Protein AF-A0A7S1UH79-F1 (afdb_monomer_lite)

Radius of gyration: 37.93 Å; chains: 1; bounding box: 99×84×105 Å

Sequence (238 aa):
MPPPTSPASPASPRGATSPTNRRGQARREASQIEEWLTTPVGQDEAESGSGTAVNAWIHSELVARALDVLLFIDIFIVVASVMIEVQFLKTKIDDLENACLDGTCAAFHDDHHAEEEFEEMGDHSLEELERQLVYVSVAILCVFLAENLLLLAANGPRNFFSHPFQVFDLAIVVTSLALELSITLGDGLGIIVIGRAWRFIRIGHGVFVETEHFEERVHDSKGDKGAQLELSTQTDRI

Secondary structure (DSSP, 8-state):
---------PPPP-----GGGSHHHHHHHHHHHHHHHHS-----TTS-HHHHHHHHHHT-HHHHHHHHHHHHHHHHHHHHHHHHHHHHHHHHHHHHHHHHHTTGGGG-SS-TTTTTSSTT-S-HHHHHHHHHHHHHHHHHHHHHHHHHHHHHHHH-HHHHTT-HHHHHHHHHHHHHHHHHHHHHTSS--STHHHHHHHHHHHHHHHHHHHHHHHHHHHHHHHHHHHHHHHHHHHHTT-

InterPro domains:
  IPR005821 Ion transport domain [PF00520] (75-203)
  IPR027359 Voltage-dependent channel domain superfamily [G3DSA:1.20.120.350] (69-208)
  IPR031846 Voltage-gated hydrogen channel 1 [PTHR46480] (38-217)

Organism: NCBI:txid124430

Structure (mmCIF, N/CA/C/O backbone):
data_AF-A0A7S1UH79-F1
#
_entry.id   AF-A0A7S1UH79-F1
#
loop_
_atom_site.group_PDB
_atom_site.id
_atom_site.type_symbol
_atom_site.label_atom_id
_atom_site.label_alt_id
_atom_site.label_comp_id
_atom_site.label_asym_id
_atom_site.label_entity_id
_atom_site.label_seq_id
_atom_site.pdbx_PDB_ins_code
_atom_site.Cartn_x
_atom_site.Cartn_y
_atom_site.Cartn_z
_atom_site.occupancy
_atom_site.B_iso_or_equiv
_atom_site.auth_seq_id
_atom_site.auth_comp_id
_atom_site.auth_asym_id
_atom_site.auth_atom_id
_atom_site.pdbx_PDB_model_num
ATOM 1 N N . MET A 1 1 ? -52.767 70.263 32.280 1.00 46.88 1 MET A N 1
ATOM 2 C CA . MET A 1 1 ? -54.214 70.142 32.555 1.00 46.88 1 MET A CA 1
ATOM 3 C C . MET A 1 1 ? -54.522 68.686 32.890 1.00 46.88 1 MET A C 1
ATOM 5 O O . MET A 1 1 ? -54.425 67.871 31.984 1.00 46.88 1 MET A O 1
ATOM 9 N N . PRO A 1 2 ? -54.817 68.329 34.151 1.00 67.44 2 PRO A N 1
ATOM 10 C CA . PRO A 1 2 ? -55.562 67.111 34.487 1.00 67.44 2 PRO A CA 1
ATOM 11 C C . PRO A 1 2 ? -57.070 67.435 34.508 1.00 67.44 2 PRO A C 1
ATOM 13 O O . PRO A 1 2 ? -57.416 68.589 34.788 1.00 67.44 2 PRO A O 1
ATOM 16 N N . PRO A 1 3 ? -57.972 66.503 34.138 1.00 67.31 3 PRO A N 1
ATOM 17 C CA . PRO A 1 3 ? -58.658 65.637 35.130 1.00 67.31 3 PRO A CA 1
ATOM 18 C C . PRO A 1 3 ? -59.194 64.317 34.481 1.00 67.31 3 PRO A C 1
ATOM 20 O O . PRO A 1 3 ? -58.782 64.015 33.363 1.00 67.31 3 PRO A O 1
ATOM 23 N N . PRO A 1 4 ? -60.179 63.566 35.028 1.00 61.53 4 PRO A N 1
ATOM 24 C CA . PRO A 1 4 ? -60.546 63.246 36.412 1.00 61.53 4 PRO A CA 1
ATOM 25 C C . PRO A 1 4 ? -60.546 61.720 36.700 1.00 61.53 4 PRO A C 1
ATOM 27 O O . PRO A 1 4 ? -60.378 60.870 35.832 1.00 61.53 4 PRO A O 1
ATOM 30 N N . THR A 1 5 ? -60.767 61.411 37.974 1.00 70.00 5 THR A N 1
ATOM 31 C CA . THR A 1 5 ? -60.877 60.112 38.647 1.00 70.00 5 THR A CA 1
ATOM 32 C C . THR A 1 5 ? -62.219 59.376 38.471 1.00 70.00 5 THR A C 1
ATOM 34 O O . THR A 1 5 ? -63.255 60.010 38.280 1.00 70.00 5 THR A O 1
ATOM 37 N N . SER A 1 6 ? -62.172 58.057 38.751 1.00 62.47 6 SER A N 1
ATOM 38 C CA . SER A 1 6 ? -63.237 57.127 39.229 1.00 62.47 6 SER A CA 1
ATOM 39 C C . SER A 1 6 ? -63.806 56.118 38.211 1.00 62.47 6 SER A C 1
ATOM 41 O O . SER A 1 6 ? -63.806 56.417 37.022 1.00 62.47 6 SER A O 1
ATOM 43 N N . PRO A 1 7 ? -64.410 54.979 38.643 1.00 60.41 7 PRO A N 1
ATOM 44 C CA . PRO A 1 7 ? -64.359 54.290 39.944 1.00 60.41 7 PRO A CA 1
ATOM 45 C C . PRO A 1 7 ? -64.022 52.781 39.850 1.00 60.41 7 PRO A C 1
ATOM 47 O O . PRO A 1 7 ? -64.096 52.141 38.805 1.00 60.41 7 PRO A O 1
ATOM 50 N N . ALA A 1 8 ? -63.692 52.210 41.011 1.00 61.25 8 ALA A N 1
ATOM 51 C CA . ALA A 1 8 ? -63.505 50.785 41.255 1.00 61.25 8 ALA A CA 1
ATOM 52 C C . ALA A 1 8 ? -64.790 49.958 41.042 1.00 61.25 8 ALA A C 1
ATOM 54 O O . ALA A 1 8 ? -65.898 50.413 41.332 1.00 61.25 8 ALA A O 1
ATOM 55 N N . SER A 1 9 ? -64.618 48.707 40.605 1.00 57.94 9 SER A N 1
ATOM 56 C CA . SER A 1 9 ? -65.654 47.668 40.599 1.00 57.94 9 SER A CA 1
ATOM 57 C C . SER A 1 9 ? -65.079 46.301 41.006 1.00 57.94 9 SER A C 1
ATOM 59 O O . SER A 1 9 ? -63.860 46.120 40.980 1.00 57.94 9 SER A O 1
ATOM 61 N N . PRO A 1 10 ? -65.937 45.386 41.491 1.00 56.78 10 PRO A N 1
ATOM 62 C CA . PRO A 1 10 ? -65.679 44.609 42.698 1.00 56.78 10 PRO A CA 1
ATOM 63 C C . PRO A 1 10 ? -65.010 43.250 42.470 1.00 56.78 10 PRO A C 1
ATOM 65 O O . PRO A 1 10 ? -65.055 42.652 41.398 1.00 56.78 10 PRO A O 1
ATOM 68 N N . ALA A 1 11 ? -64.416 42.767 43.560 1.00 54.72 11 ALA A N 1
ATOM 69 C CA . ALA A 1 11 ? -63.779 41.471 43.708 1.00 54.72 11 ALA A CA 1
ATOM 70 C C . ALA A 1 11 ? -64.704 40.301 43.330 1.00 54.72 11 ALA A C 1
ATOM 72 O O . ALA A 1 11 ? -65.822 40.185 43.831 1.00 54.72 11 ALA A O 1
ATOM 73 N N . SER A 1 12 ? -64.175 39.403 42.496 1.00 56.28 12 SER A N 1
ATOM 74 C CA . SER A 1 12 ? -64.763 38.098 42.185 1.00 56.28 12 SER A CA 1
ATOM 75 C C . SER A 1 12 ? -64.193 37.021 43.128 1.00 56.28 12 SER A C 1
ATOM 77 O O . SER A 1 12 ? -63.028 37.129 43.535 1.00 56.28 12 SER A O 1
ATOM 79 N N . PRO A 1 13 ? -64.972 35.999 43.530 1.00 55.72 13 PRO A N 1
ATOM 80 C CA . PRO A 1 13 ? -64.631 35.128 44.646 1.00 55.72 13 PRO A CA 1
ATOM 81 C C . PRO A 1 13 ? -63.503 34.160 44.292 1.00 55.72 13 PRO A C 1
ATOM 83 O O . PRO A 1 13 ? -63.523 33.491 43.260 1.00 55.72 13 PRO A O 1
ATOM 86 N N . ARG A 1 14 ? -62.543 34.035 45.212 1.00 47.19 14 ARG A N 1
ATOM 87 C CA . ARG A 1 14 ? -61.541 32.968 45.224 1.00 47.19 14 ARG A CA 1
ATOM 88 C C . ARG A 1 14 ? -62.249 31.614 45.290 1.00 47.19 14 ARG A C 1
ATOM 90 O O . ARG A 1 14 ? -62.747 31.223 46.343 1.00 47.19 14 ARG A O 1
ATOM 97 N N . GLY A 1 15 ? -62.250 30.894 44.172 1.00 49.38 15 GLY A N 1
ATOM 98 C CA . GLY A 1 15 ? -62.515 29.462 44.144 1.00 49.38 15 GLY A CA 1
ATOM 99 C C . GLY A 1 15 ? -61.430 28.744 44.940 1.00 49.38 15 GLY A C 1
ATOM 100 O O . GLY A 1 15 ? -60.272 28.693 44.532 1.00 49.38 15 GLY A O 1
ATOM 101 N N . ALA A 1 16 ? -61.804 28.237 46.110 1.00 51.34 16 ALA A N 1
ATOM 102 C CA . ALA A 1 16 ? -60.966 27.393 46.939 1.00 51.34 16 ALA A CA 1
ATOM 103 C C . ALA A 1 16 ? -60.710 26.066 46.211 1.00 51.34 16 ALA A C 1
ATOM 105 O O . ALA A 1 16 ? -61.539 25.157 46.228 1.00 51.34 16 ALA A O 1
ATOM 106 N N . THR A 1 17 ? -59.556 25.940 45.558 1.00 56.62 17 THR A N 1
ATOM 107 C CA . THR A 1 17 ? -59.061 24.635 45.120 1.00 56.62 17 THR A CA 1
ATOM 108 C C . THR A 1 17 ? -58.588 23.869 46.348 1.00 56.62 17 THR A C 1
ATOM 110 O O . THR A 1 17 ? -57.579 24.211 46.965 1.00 56.62 17 THR A O 1
ATOM 113 N N . SER A 1 18 ? -59.368 22.853 46.703 1.00 53.47 18 SER A N 1
ATOM 114 C CA . SER A 1 18 ? -59.117 21.901 47.779 1.00 53.47 18 SER A CA 1
ATOM 115 C C . SER A 1 18 ? -57.703 21.286 47.679 1.00 53.47 18 SER A C 1
ATOM 117 O O . SER A 1 18 ? -57.340 20.774 46.616 1.00 53.47 18 SER A O 1
ATOM 119 N N . PRO A 1 19 ? -56.880 21.311 48.747 1.00 53.53 19 PRO A N 1
ATOM 120 C CA . PRO A 1 19 ? -55.479 20.876 48.700 1.00 53.53 19 PRO A CA 1
ATOM 121 C C . PRO A 1 19 ? -55.279 19.351 48.752 1.00 53.53 19 PRO A C 1
ATOM 123 O O . PRO A 1 19 ? -54.144 18.874 48.759 1.00 53.53 19 PRO A O 1
ATOM 126 N N . THR A 1 20 ? -56.346 18.553 48.763 1.00 57.81 20 THR A N 1
ATOM 127 C CA . THR A 1 20 ? -56.252 17.104 48.995 1.00 57.81 20 THR A CA 1
ATOM 128 C C . THR A 1 20 ? -55.960 16.261 47.753 1.00 57.81 20 THR A C 1
ATOM 130 O O . THR A 1 20 ? -55.708 15.068 47.896 1.00 57.81 20 THR A O 1
ATOM 133 N N . ASN A 1 21 ? -55.894 16.848 46.551 1.00 53.31 21 ASN A N 1
ATOM 134 C CA . ASN A 1 21 ? -55.715 16.089 45.303 1.00 53.31 21 ASN A CA 1
ATOM 135 C C . ASN A 1 21 ? -54.426 16.413 44.517 1.00 53.31 21 ASN A C 1
ATOM 137 O O . ASN A 1 21 ? -54.401 16.295 43.300 1.00 53.31 21 ASN A O 1
ATOM 141 N N . ARG A 1 22 ? -53.336 16.840 45.174 1.00 53.16 22 ARG A N 1
ATOM 142 C CA . ARG A 1 22 ? -52.019 16.989 44.501 1.00 53.16 22 ARG A CA 1
ATOM 143 C C . ARG A 1 22 ? -51.087 15.792 44.677 1.00 53.16 22 ARG A C 1
ATOM 145 O O . ARG A 1 22 ? -50.251 15.542 43.818 1.00 53.16 22 ARG A O 1
ATOM 152 N N . ARG A 1 23 ? -51.244 15.009 45.752 1.00 57.38 23 ARG A N 1
ATOM 153 C CA . ARG A 1 23 ? -50.390 13.829 45.995 1.00 57.38 23 ARG A CA 1
ATOM 154 C C . ARG A 1 23 ? -50.694 12.658 45.056 1.00 57.38 23 ARG A C 1
ATOM 156 O O . ARG A 1 23 ? -49.791 11.893 44.744 1.00 57.38 23 ARG A O 1
ATOM 163 N N . GLY A 1 24 ? -51.937 12.530 44.587 1.00 58.38 24 GLY A N 1
ATOM 164 C CA . GLY A 1 24 ? -52.321 11.477 43.642 1.00 58.38 24 GLY A CA 1
ATOM 165 C C . GLY A 1 24 ? -51.811 11.722 42.221 1.00 58.38 24 GLY A C 1
ATOM 166 O O . GLY A 1 24 ? -51.436 10.774 41.539 1.00 58.38 24 GLY A O 1
ATOM 167 N N . GLN A 1 25 ? -51.754 12.986 41.794 1.00 60.38 25 GLN A N 1
ATOM 168 C CA . GLN A 1 25 ? -51.356 13.358 40.436 1.00 60.38 25 GLN A CA 1
ATOM 169 C C . GLN A 1 25 ? -49.838 13.243 40.230 1.00 60.38 25 GLN A C 1
ATOM 171 O O . GLN A 1 25 ? -49.411 12.591 39.284 1.00 60.38 25 GLN A O 1
ATOM 176 N N . ALA A 1 26 ? -49.032 13.713 41.191 1.00 60.94 26 ALA A N 1
ATOM 177 C CA . ALA A 1 26 ? -47.573 13.567 41.137 1.00 60.94 26 ALA A CA 1
ATOM 178 C C . ALA A 1 26 ? -47.112 12.093 41.118 1.00 60.94 26 ALA A C 1
ATOM 180 O O . ALA A 1 26 ? -46.113 11.755 40.491 1.00 60.94 26 ALA A O 1
ATOM 181 N N . ARG A 1 27 ? -47.861 11.185 41.766 1.00 63.66 27 ARG A N 1
ATOM 182 C CA . ARG A 1 27 ? -47.532 9.750 41.773 1.00 63.66 27 ARG A CA 1
ATOM 183 C C . ARG A 1 27 ? -47.841 9.057 40.439 1.00 63.66 27 ARG A C 1
ATOM 185 O O . ARG A 1 27 ? -47.191 8.069 40.128 1.00 63.66 27 ARG A O 1
ATOM 192 N N . ARG A 1 28 ? -48.807 9.565 39.664 1.00 63.34 28 ARG A N 1
ATOM 193 C CA . ARG A 1 28 ? -49.154 9.031 38.332 1.00 63.34 28 ARG A CA 1
ATOM 194 C C . ARG A 1 28 ? -48.184 9.506 37.250 1.00 63.34 28 ARG A C 1
ATOM 196 O O . ARG A 1 28 ? -47.877 8.747 36.339 1.00 63.34 28 ARG A O 1
ATOM 203 N N . GLU A 1 29 ? -47.674 10.727 37.385 1.00 66.69 29 GLU A N 1
ATOM 204 C CA . GLU A 1 29 ? -46.639 11.265 36.494 1.00 66.69 29 GLU A CA 1
ATOM 205 C C . GLU A 1 29 ? -45.296 10.546 36.705 1.00 66.69 29 GLU A C 1
ATOM 207 O O . GLU A 1 29 ? -44.648 10.172 35.733 1.00 66.69 29 GLU A O 1
ATOM 212 N N . ALA A 1 30 ? -44.929 10.229 37.954 1.00 68.56 30 ALA A N 1
ATOM 213 C CA . ALA A 1 30 ? -43.724 9.447 38.242 1.00 68.56 30 ALA A CA 1
ATOM 214 C C . ALA A 1 30 ? -43.780 8.011 37.679 1.00 68.56 30 ALA A C 1
ATOM 216 O O . ALA A 1 30 ? -42.781 7.535 37.149 1.00 68.56 30 ALA A O 1
ATOM 217 N N . SER A 1 31 ? -44.942 7.341 37.723 1.00 68.00 31 SER A N 1
ATOM 218 C CA . SER A 1 31 ? -45.082 5.993 37.150 1.00 68.00 31 SER A CA 1
ATOM 219 C C . SER A 1 31 ? -45.051 5.977 35.619 1.00 68.00 31 SER A C 1
ATOM 221 O O . SER A 1 31 ? -44.513 5.039 35.047 1.00 68.00 31 SER A O 1
ATOM 223 N N . GLN A 1 32 ? -45.580 7.009 34.944 1.00 68.12 32 GLN A N 1
ATOM 224 C CA . GLN A 1 32 ? -45.461 7.098 33.482 1.00 68.12 32 GLN A CA 1
ATOM 225 C C . GLN A 1 32 ? -44.014 7.346 33.053 1.00 68.12 32 GLN A C 1
ATOM 227 O O . GLN A 1 32 ? -43.574 6.776 32.064 1.00 68.12 32 GLN A O 1
ATOM 232 N N . ILE A 1 33 ? -43.255 8.158 33.793 1.00 65.31 33 ILE A N 1
ATOM 233 C CA . ILE A 1 33 ? -41.854 8.432 33.450 1.00 65.31 33 ILE A CA 1
ATOM 234 C C . ILE A 1 33 ? -40.983 7.176 33.626 1.00 65.31 33 ILE A C 1
ATOM 236 O O . ILE A 1 33 ? -40.134 6.922 32.777 1.00 65.31 33 ILE A O 1
ATOM 240 N N . GLU A 1 34 ? -41.218 6.351 34.654 1.00 66.88 34 GLU A N 1
ATOM 241 C CA . GLU A 1 34 ? -40.527 5.054 34.783 1.00 66.88 34 GLU A CA 1
ATOM 242 C C . GLU A 1 34 ? -40.908 4.059 33.678 1.00 66.88 34 GLU A C 1
ATOM 244 O O . GLU A 1 34 ? -40.047 3.323 33.199 1.00 66.88 34 GLU A O 1
ATOM 249 N N . GLU A 1 35 ? -42.163 4.058 33.221 1.00 68.25 35 GLU A N 1
ATOM 250 C CA . GLU A 1 35 ? -42.605 3.201 32.113 1.00 68.25 35 GLU A CA 1
ATOM 251 C C . GLU A 1 35 ? -41.941 3.610 30.786 1.00 68.25 35 GLU A C 1
ATOM 253 O O . GLU A 1 35 ? -41.437 2.755 30.063 1.00 68.25 35 GLU A O 1
ATOM 258 N N . TRP A 1 36 ? -41.808 4.914 30.514 1.00 62.09 36 TRP A N 1
ATOM 259 C CA . TRP A 1 36 ? -41.058 5.422 29.352 1.00 62.09 36 TRP A CA 1
ATOM 260 C C . TRP A 1 36 ? -39.538 5.201 29.448 1.00 62.09 36 TRP A C 1
ATOM 262 O O . TRP A 1 36 ? -38.875 5.077 28.421 1.00 62.09 36 TRP A O 1
ATOM 272 N N . LEU A 1 37 ? -38.966 5.144 30.655 1.00 58.22 37 LEU A N 1
ATOM 273 C CA . LEU A 1 37 ? -37.543 4.835 30.867 1.00 58.22 37 LEU A CA 1
ATOM 274 C C . LEU A 1 37 ? -37.229 3.338 30.756 1.00 58.22 37 LEU A C 1
ATOM 276 O O . LEU A 1 37 ? -36.074 2.977 30.539 1.00 58.22 37 LEU A O 1
ATOM 280 N N . THR A 1 38 ? -38.233 2.474 30.915 1.00 62.56 38 THR A N 1
ATOM 281 C CA . THR A 1 38 ? -38.064 1.015 30.885 1.00 62.56 38 THR A CA 1
ATOM 282 C C . THR A 1 38 ? -38.551 0.368 29.599 1.00 62.56 38 THR A C 1
ATOM 284 O O . THR A 1 38 ? -38.225 -0.796 29.371 1.00 62.56 38 THR A O 1
ATOM 287 N N . THR A 1 39 ? -39.252 1.090 28.717 1.00 55.56 39 THR A N 1
ATOM 288 C CA . THR A 1 39 ? -39.434 0.624 27.341 1.00 55.56 39 THR A CA 1
ATOM 289 C C . THR A 1 39 ? -38.073 0.612 26.644 1.00 55.56 39 THR A C 1
ATOM 291 O O . THR A 1 39 ? -37.508 1.690 26.437 1.00 55.56 39 THR A O 1
ATOM 294 N N . PRO A 1 40 ? -37.519 -0.561 26.278 1.00 53.97 40 PRO A N 1
ATOM 295 C CA . PRO A 1 40 ? -36.327 -0.606 25.451 1.00 53.97 40 PRO A CA 1
ATOM 296 C C . PRO A 1 40 ? -36.653 0.127 24.151 1.00 53.97 40 PRO A C 1
ATOM 298 O O . PRO A 1 40 ? -37.593 -0.230 23.439 1.00 53.97 40 PRO A O 1
ATOM 301 N N . VAL A 1 41 ? -35.915 1.211 23.904 1.00 56.84 41 VAL A N 1
ATOM 302 C CA . VAL A 1 41 ? -35.945 1.955 22.646 1.00 56.84 41 VAL A CA 1
ATOM 303 C C . VAL A 1 41 ? -35.842 0.941 21.516 1.00 56.84 41 VAL A C 1
ATOM 305 O O . VAL A 1 41 ? -34.939 0.106 21.513 1.00 56.84 41 VAL A O 1
ATOM 308 N N . GLY A 1 42 ? -36.836 1.003 20.630 1.00 46.88 42 GLY A N 1
ATOM 309 C CA . GLY A 1 42 ? -37.089 0.056 19.561 1.00 46.88 42 GLY A CA 1
ATOM 310 C C . GLY A 1 42 ? -35.817 -0.444 18.895 1.00 46.88 42 GLY A C 1
ATOM 311 O O . GLY A 1 42 ? -35.044 0.316 18.319 1.00 46.88 42 GLY A O 1
ATOM 312 N N . GLN A 1 43 ? -35.667 -1.759 18.981 1.00 44.28 43 GLN A N 1
ATOM 313 C CA . GLN A 1 43 ? -34.966 -2.593 18.030 1.00 44.28 43 GLN A CA 1
ATOM 314 C C . GLN A 1 43 ? -35.433 -2.255 16.603 1.00 44.28 43 GLN A C 1
ATOM 316 O O . GLN A 1 43 ? -36.439 -2.784 16.134 1.00 44.28 43 GLN A O 1
ATOM 321 N N . ASP A 1 44 ? -34.646 -1.462 15.881 1.00 49.56 44 ASP A N 1
ATOM 322 C CA . ASP A 1 44 ? -34.510 -1.575 14.424 1.00 49.56 44 ASP A CA 1
ATOM 323 C C . ASP A 1 44 ? -33.672 -2.838 14.091 1.00 49.56 44 ASP A C 1
ATOM 325 O O . ASP A 1 44 ? -32.667 -2.803 13.381 1.00 49.56 44 ASP A O 1
ATOM 329 N N . GLU A 1 45 ? -34.056 -3.995 14.649 1.00 51.41 45 GLU A N 1
ATOM 330 C CA . GLU A 1 45 ? -33.392 -5.291 14.447 1.00 51.41 45 GLU A CA 1
ATOM 331 C C . GLU A 1 45 ? -33.959 -6.042 13.239 1.00 51.41 45 GLU A C 1
ATOM 333 O O . GLU A 1 45 ? -34.494 -7.144 13.355 1.00 51.41 45 GLU A O 1
ATOM 338 N N . ALA A 1 46 ? -33.818 -5.459 12.050 1.00 46.03 46 ALA A N 1
ATOM 339 C CA . ALA A 1 46 ? -34.036 -6.198 10.804 1.00 46.03 46 ALA A CA 1
ATOM 340 C C . ALA A 1 46 ? -32.808 -6.236 9.874 1.00 46.03 46 ALA A C 1
ATOM 342 O O . ALA A 1 46 ? -32.777 -7.069 8.974 1.00 46.03 46 ALA A O 1
ATOM 343 N N . GLU A 1 47 ? -31.755 -5.446 10.130 1.00 49.62 47 GLU A N 1
ATOM 344 C CA . GLU A 1 47 ? -30.494 -5.492 9.354 1.00 49.62 47 GLU A CA 1
ATOM 345 C C . GLU A 1 47 ? -29.244 -5.878 10.182 1.00 49.62 47 GLU A C 1
ATOM 347 O O . GLU A 1 47 ? -28.117 -5.811 9.698 1.00 49.62 47 GLU A O 1
ATOM 352 N N . SER A 1 48 ? -29.408 -6.346 11.428 1.00 49.94 48 SER A N 1
ATOM 353 C CA . SER A 1 48 ? -28.296 -6.587 12.380 1.00 49.94 48 SER A CA 1
ATOM 354 C C . SER A 1 48 ? -27.775 -8.042 12.433 1.00 49.94 48 SER A C 1
ATOM 356 O O . SER A 1 48 ? -26.886 -8.383 13.216 1.00 49.94 48 SER A O 1
ATOM 358 N N . GLY A 1 49 ? -28.295 -8.940 11.590 1.00 48.03 49 GLY A N 1
ATOM 359 C CA . GLY A 1 49 ? -27.870 -10.350 11.577 1.00 48.03 49 GLY A CA 1
ATOM 360 C C . GLY A 1 49 ? -26.485 -10.581 10.960 1.00 48.03 49 GLY A C 1
ATOM 361 O O . GLY A 1 49 ? -25.744 -11.452 11.405 1.00 48.03 49 GLY A O 1
ATOM 362 N N . SER A 1 50 ? -26.102 -9.783 9.957 1.00 53.69 50 SER A N 1
ATOM 363 C CA . SER A 1 50 ? -24.789 -9.909 9.303 1.00 53.69 50 SER A CA 1
ATOM 364 C C . SER A 1 50 ? -23.697 -9.110 10.018 1.00 53.69 50 SER A C 1
ATOM 366 O O . SER A 1 50 ? -22.539 -9.520 10.022 1.00 53.69 50 SER A O 1
ATOM 368 N N . GLY A 1 51 ? -24.050 -7.975 10.631 1.00 56.28 51 GLY A N 1
ATOM 369 C CA . GLY A 1 51 ? -23.085 -7.075 11.267 1.00 56.28 51 GLY A CA 1
ATOM 370 C C . GLY A 1 51 ? -22.433 -7.669 12.513 1.00 56.28 51 GLY A C 1
ATOM 371 O O . GLY A 1 51 ? -21.239 -7.490 12.718 1.00 56.28 51 GLY A O 1
ATOM 372 N N . THR A 1 52 ? -23.171 -8.438 13.315 1.00 62.41 52 THR A N 1
ATOM 373 C CA . THR A 1 52 ? -22.645 -9.040 14.554 1.00 62.41 52 THR A CA 1
ATOM 374 C C . TH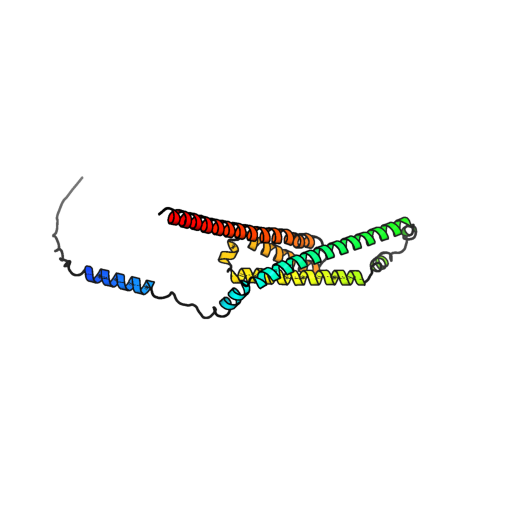R A 1 52 ? -21.646 -10.166 14.286 1.00 62.41 52 THR A C 1
ATOM 376 O O . THR A 1 52 ? -20.604 -10.225 14.937 1.00 62.41 52 THR A O 1
ATOM 379 N N . ALA A 1 53 ? -21.907 -11.011 13.285 1.00 66.44 53 ALA A N 1
ATOM 380 C CA . ALA A 1 53 ? -20.987 -12.073 12.882 1.00 66.44 53 ALA A CA 1
ATOM 381 C C . ALA A 1 53 ? -19.717 -11.516 12.223 1.00 66.44 53 ALA A C 1
ATOM 383 O O . ALA A 1 53 ? -18.618 -11.947 12.560 1.00 66.44 53 ALA A O 1
ATOM 384 N N . VAL A 1 54 ? -19.856 -10.529 11.329 1.00 66.94 54 VAL A N 1
ATOM 385 C CA . VAL A 1 54 ? -18.712 -9.881 10.667 1.00 66.94 54 VAL A CA 1
ATOM 386 C C . VAL A 1 54 ? -17.868 -9.103 11.674 1.00 66.94 54 VAL A C 1
ATOM 388 O O . VAL A 1 54 ? -16.649 -9.222 11.648 1.00 66.94 54 VAL A O 1
ATOM 391 N N . ASN A 1 55 ? -18.488 -8.383 12.610 1.00 67.56 55 ASN A N 1
ATOM 392 C CA . ASN A 1 55 ? -17.762 -7.657 13.651 1.00 67.56 55 ASN A CA 1
ATOM 393 C C . ASN A 1 55 ? -17.008 -8.616 14.595 1.00 67.56 55 ASN A C 1
ATOM 395 O O . ASN A 1 55 ? -15.830 -8.414 14.884 1.00 67.56 55 ASN A O 1
ATOM 399 N N . ALA A 1 56 ? -17.633 -9.736 14.982 1.00 70.69 56 ALA A N 1
ATOM 400 C CA . ALA A 1 56 ? -16.968 -10.778 15.768 1.00 70.69 56 ALA A CA 1
ATOM 401 C C . ALA A 1 56 ? -15.792 -11.438 15.021 1.00 70.69 56 ALA A C 1
ATOM 403 O O . ALA A 1 56 ? -14.803 -11.824 15.643 1.00 70.69 56 ALA A O 1
ATOM 404 N N . TRP A 1 57 ? -15.884 -11.564 13.695 1.00 70.25 57 TRP A N 1
ATOM 405 C CA . TRP A 1 57 ? -14.826 -12.145 12.865 1.00 70.25 57 TRP A CA 1
ATOM 406 C C . TRP A 1 57 ? -13.676 -11.158 12.601 1.00 70.25 57 TRP A C 1
ATOM 408 O O . TRP A 1 57 ? -12.507 -11.546 12.646 1.00 70.25 57 TRP A O 1
ATOM 418 N N . ILE A 1 58 ? -13.996 -9.875 12.397 1.00 68.88 58 ILE A N 1
ATOM 419 C CA . ILE A 1 58 ? -13.032 -8.777 12.216 1.00 68.88 58 ILE A CA 1
ATOM 420 C C . ILE A 1 58 ? -12.206 -8.548 13.480 1.00 68.88 58 ILE A C 1
ATOM 422 O O . ILE A 1 58 ? -11.006 -8.316 13.390 1.00 68.88 58 ILE A O 1
ATOM 426 N N . HIS A 1 59 ? -12.810 -8.665 14.663 1.00 69.50 59 HIS A N 1
ATOM 427 C CA . HIS A 1 59 ? -12.074 -8.595 15.928 1.00 69.50 59 HIS A CA 1
ATOM 428 C C . HIS A 1 59 ? -11.311 -9.880 16.273 1.00 69.50 59 HIS A C 1
ATOM 430 O O . HIS A 1 59 ? -10.779 -10.002 17.377 1.00 69.50 59 HIS A O 1
ATOM 436 N N . SER A 1 60 ? -11.218 -10.848 15.355 1.00 78.38 60 SER A N 1
ATOM 437 C CA . SER A 1 60 ? -10.332 -11.980 15.586 1.00 78.38 60 SER A CA 1
ATOM 438 C C . SER A 1 60 ? -8.874 -11.517 15.523 1.00 78.38 60 SER A C 1
ATOM 440 O O . SER A 1 60 ? -8.402 -10.982 14.520 1.00 78.38 60 SER A O 1
ATOM 442 N N . GLU A 1 61 ? -8.124 -11.784 16.595 1.00 76.12 61 GLU A N 1
ATOM 443 C CA . GLU A 1 61 ? -6.676 -11.529 16.645 1.00 76.12 61 GLU A CA 1
ATOM 444 C C . GLU A 1 61 ? -5.921 -12.225 15.501 1.00 76.12 61 GLU A C 1
ATOM 446 O O . GLU A 1 61 ? -4.811 -11.839 15.148 1.00 76.12 61 GLU A O 1
ATOM 451 N N . LEU A 1 62 ? -6.515 -13.272 14.922 1.00 79.50 62 LEU A N 1
ATOM 452 C CA . LEU A 1 62 ? -5.946 -14.009 13.805 1.00 79.50 62 LEU A CA 1
ATOM 453 C C . LEU A 1 62 ? -5.976 -13.198 12.509 1.00 79.50 62 LEU A C 1
ATOM 455 O O . LEU A 1 62 ? -4.981 -13.210 11.791 1.00 79.50 62 LEU A O 1
ATOM 459 N N . VAL A 1 63 ? -7.077 -12.499 12.219 1.00 81.06 63 VAL A N 1
ATOM 460 C CA . VAL A 1 63 ? -7.180 -11.649 11.026 1.00 81.06 63 VAL A CA 1
ATOM 461 C C . VAL A 1 63 ? -6.189 -10.498 11.139 1.00 81.06 63 VAL A C 1
ATOM 463 O O . VAL A 1 63 ? -5.369 -10.345 10.243 1.00 81.06 63 VAL A O 1
ATOM 466 N N . ALA A 1 64 ? -6.162 -9.789 12.272 1.00 78.88 64 ALA A N 1
ATOM 467 C CA . ALA A 1 64 ? -5.187 -8.721 12.507 1.00 78.88 64 ALA A CA 1
ATOM 468 C C . ALA A 1 64 ? -3.733 -9.201 12.306 1.00 78.88 64 ALA A C 1
ATOM 470 O O . ALA A 1 64 ? -3.007 -8.651 11.482 1.00 78.88 64 ALA A O 1
ATOM 471 N N . ARG A 1 65 ? -3.340 -10.316 12.945 1.00 83.06 65 ARG A N 1
ATOM 472 C CA . ARG A 1 65 ? -1.990 -10.890 12.774 1.00 83.06 65 ARG A CA 1
ATOM 473 C C . ARG A 1 65 ? -1.696 -11.325 11.340 1.00 83.06 65 ARG A C 1
ATOM 475 O O . ARG A 1 65 ? -0.571 -11.172 10.876 1.00 83.06 65 ARG A O 1
ATOM 482 N N . ALA A 1 66 ? -2.667 -11.917 10.647 1.00 85.44 66 ALA A N 1
ATOM 483 C CA . ALA A 1 66 ? -2.481 -12.352 9.265 1.00 85.44 66 ALA A CA 1
ATOM 484 C C . ALA A 1 66 ? -2.240 -11.160 8.330 1.00 85.44 66 ALA A C 1
ATOM 486 O O . ALA A 1 66 ? -1.427 -11.262 7.413 1.00 85.44 66 ALA A O 1
ATOM 487 N N . LEU A 1 67 ? -2.912 -10.038 8.582 1.00 80.44 67 LEU A N 1
ATOM 488 C CA . LEU A 1 67 ? -2.792 -8.812 7.799 1.00 80.44 67 LEU A CA 1
ATOM 489 C C . LEU A 1 67 ? -1.457 -8.113 8.053 1.00 80.44 67 LEU A C 1
ATOM 491 O O . LEU A 1 67 ? -0.798 -7.718 7.093 1.00 80.44 67 LEU A O 1
ATOM 495 N N . ASP A 1 68 ? -0.988 -8.080 9.302 1.00 82.69 68 ASP A N 1
ATOM 496 C CA . ASP A 1 68 ? 0.363 -7.602 9.613 1.00 82.69 68 ASP A CA 1
ATOM 497 C C . ASP A 1 68 ? 1.428 -8.438 8.892 1.00 82.69 68 ASP A C 1
ATOM 499 O O . ASP A 1 68 ? 2.333 -7.897 8.254 1.00 82.69 68 ASP A O 1
ATOM 503 N N . VAL A 1 69 ? 1.300 -9.771 8.914 1.00 86.94 69 VAL A N 1
ATOM 504 C CA . VAL A 1 69 ? 2.208 -10.675 8.184 1.00 86.94 69 VAL A CA 1
ATOM 505 C C . VAL A 1 69 ? 2.143 -10.434 6.675 1.00 86.94 69 VAL A C 1
ATOM 507 O O . VAL A 1 69 ? 3.187 -10.393 6.019 1.00 86.94 69 VAL A O 1
ATOM 510 N N . LEU A 1 70 ? 0.945 -10.244 6.118 1.00 86.25 70 LEU A N 1
ATOM 511 C CA . LEU A 1 70 ? 0.760 -9.924 4.703 1.00 86.25 70 LEU A CA 1
ATOM 512 C C . LEU A 1 70 ? 1.457 -8.604 4.338 1.00 86.25 70 LEU A C 1
ATOM 514 O O . LEU A 1 70 ? 2.061 -8.516 3.273 1.00 86.25 70 LEU A O 1
ATOM 518 N N . LEU A 1 71 ? 1.437 -7.615 5.235 1.00 84.88 71 LEU A N 1
ATOM 519 C CA . LEU A 1 71 ? 2.104 -6.321 5.069 1.00 84.88 71 LEU A CA 1
ATOM 520 C C . LEU A 1 71 ? 3.632 -6.466 5.087 1.00 84.88 71 LEU A C 1
ATOM 522 O O . LEU A 1 71 ? 4.326 -5.900 4.241 1.00 84.88 71 LEU A O 1
ATOM 526 N N . PHE A 1 72 ? 4.180 -7.294 5.976 1.00 86.44 72 PHE A N 1
ATOM 527 C CA . PHE A 1 72 ? 5.613 -7.608 5.944 1.00 86.44 72 PHE A CA 1
ATOM 528 C C . PHE A 1 72 ? 6.035 -8.281 4.632 1.00 86.44 72 PHE A C 1
ATOM 530 O O . PHE A 1 72 ? 7.071 -7.927 4.062 1.00 86.44 72 PHE A O 1
ATOM 537 N N . ILE A 1 73 ? 5.233 -9.230 4.141 1.00 89.44 73 ILE A N 1
ATOM 538 C CA . ILE A 1 73 ? 5.480 -9.900 2.857 1.00 89.44 73 ILE A CA 1
ATOM 539 C C . ILE A 1 73 ? 5.404 -8.894 1.707 1.00 89.44 73 ILE A C 1
ATOM 541 O O . ILE A 1 73 ? 6.287 -8.875 0.852 1.00 89.44 73 ILE A O 1
ATOM 545 N N . ASP A 1 74 ? 4.386 -8.039 1.703 1.00 87.50 74 ASP A N 1
ATOM 546 C CA . ASP A 1 74 ? 4.202 -6.981 0.716 1.00 87.50 74 ASP A CA 1
ATOM 547 C C . ASP A 1 74 ? 5.430 -6.068 0.613 1.00 87.50 74 ASP A C 1
ATOM 549 O O . ASP A 1 74 ? 5.930 -5.816 -0.482 1.00 87.50 74 ASP A O 1
ATOM 553 N N . ILE A 1 75 ? 5.987 -5.642 1.745 1.00 87.12 75 ILE A N 1
ATOM 554 C CA . ILE A 1 75 ? 7.200 -4.818 1.752 1.00 87.12 75 ILE A CA 1
ATOM 555 C C . ILE A 1 75 ? 8.399 -5.568 1.215 1.00 87.12 75 ILE A C 1
ATOM 557 O O . ILE A 1 75 ? 9.188 -4.988 0.471 1.00 87.12 75 ILE A O 1
ATOM 561 N N . PHE A 1 76 ? 8.541 -6.847 1.551 1.00 89.19 76 PHE A N 1
ATOM 562 C CA . PHE A 1 76 ? 9.613 -7.654 0.989 1.00 89.19 76 PHE A CA 1
ATOM 563 C C . PHE A 1 76 ? 9.491 -7.755 -0.538 1.00 89.19 76 PHE A C 1
ATOM 565 O O . PHE A 1 76 ? 10.482 -7.565 -1.243 1.00 89.19 76 PHE A O 1
ATOM 572 N N . ILE A 1 77 ? 8.276 -7.973 -1.051 1.00 86.56 77 ILE A N 1
ATOM 573 C CA . ILE A 1 77 ? 7.988 -8.008 -2.492 1.00 86.56 77 ILE A CA 1
ATOM 574 C C . ILE A 1 77 ? 8.291 -6.653 -3.139 1.00 86.56 77 ILE A C 1
ATOM 576 O O . ILE A 1 77 ? 8.954 -6.612 -4.172 1.00 86.56 77 ILE A O 1
ATOM 580 N N . VAL A 1 78 ? 7.862 -5.542 -2.535 1.00 84.12 78 VAL A N 1
ATOM 581 C CA . VAL A 1 78 ? 8.126 -4.191 -3.053 1.00 84.12 78 VAL A CA 1
ATOM 582 C C . VAL A 1 78 ? 9.624 -3.902 -3.090 1.00 84.12 78 VAL A C 1
ATOM 584 O O . VAL A 1 78 ? 10.125 -3.425 -4.106 1.00 84.12 78 VAL A O 1
ATOM 587 N N . VAL A 1 79 ? 10.359 -4.219 -2.024 1.00 86.50 79 VAL A N 1
ATOM 588 C CA . VAL A 1 79 ? 11.817 -4.037 -1.986 1.00 86.50 79 VAL A CA 1
ATOM 589 C C . VAL A 1 79 ? 12.494 -4.898 -3.050 1.00 86.50 79 VAL A C 1
ATOM 591 O O . VAL A 1 79 ? 13.361 -4.398 -3.763 1.00 86.50 79 VAL A O 1
ATOM 594 N N . ALA A 1 80 ? 12.084 -6.160 -3.205 1.00 87.00 80 ALA A N 1
ATOM 595 C CA . ALA A 1 80 ? 12.605 -7.037 -4.249 1.00 87.00 80 ALA A CA 1
ATOM 596 C C . ALA A 1 80 ? 12.318 -6.483 -5.656 1.00 87.00 80 ALA A C 1
ATOM 598 O O . ALA A 1 80 ? 13.227 -6.436 -6.480 1.00 87.00 80 ALA A O 1
ATOM 599 N N . SER A 1 81 ? 11.100 -5.992 -5.903 1.00 82.75 81 SER A N 1
ATOM 600 C CA . SER A 1 81 ? 10.700 -5.353 -7.164 1.00 82.75 81 SER A CA 1
ATOM 601 C C . SER A 1 81 ? 11.586 -4.150 -7.496 1.00 82.75 81 SER A C 1
ATOM 603 O O . SER A 1 81 ? 12.131 -4.080 -8.592 1.00 82.75 81 SER A O 1
ATOM 605 N N . VAL A 1 82 ? 11.776 -3.234 -6.540 1.00 82.94 82 VAL A N 1
ATOM 606 C CA . VAL A 1 82 ? 12.618 -2.037 -6.718 1.00 82.94 82 VAL A CA 1
ATOM 607 C C . VAL A 1 82 ? 14.079 -2.429 -6.943 1.00 82.94 82 VAL A C 1
ATOM 609 O O . VAL A 1 82 ? 14.772 -1.829 -7.760 1.00 82.94 82 VAL A O 1
ATOM 612 N N . MET A 1 83 ? 14.571 -3.449 -6.237 1.00 86.06 83 MET A N 1
ATOM 613 C CA . MET A 1 83 ? 15.928 -3.955 -6.446 1.00 86.06 83 MET A CA 1
ATOM 614 C C . MET A 1 83 ? 16.113 -4.526 -7.852 1.00 86.06 83 MET A C 1
ATOM 616 O O . MET A 1 83 ? 17.138 -4.241 -8.464 1.00 86.06 83 MET A O 1
ATOM 620 N N . ILE A 1 84 ? 15.143 -5.279 -8.377 1.00 83.94 84 ILE A N 1
ATOM 621 C CA . ILE A 1 84 ? 15.189 -5.811 -9.748 1.00 83.94 84 ILE A CA 1
ATOM 622 C C . ILE A 1 84 ? 15.228 -4.666 -10.765 1.00 83.94 84 ILE A C 1
ATOM 624 O O . ILE A 1 84 ? 16.104 -4.656 -11.626 1.00 83.94 84 ILE A O 1
ATOM 628 N N . GLU A 1 85 ? 14.354 -3.671 -10.616 1.00 81.69 85 GLU A N 1
ATOM 629 C CA . GLU A 1 85 ? 14.287 -2.502 -11.503 1.00 81.69 85 GLU A CA 1
ATOM 630 C C . GLU A 1 85 ? 15.612 -1.723 -11.526 1.00 81.69 85 GLU A C 1
ATOM 632 O O . GLU A 1 85 ? 16.122 -1.371 -12.589 1.00 81.69 85 GLU A O 1
ATOM 637 N N . VAL A 1 86 ? 16.244 -1.531 -10.362 1.00 83.69 86 VAL A N 1
ATOM 638 C CA . VAL A 1 86 ? 17.553 -0.864 -10.263 1.00 83.69 86 VAL A CA 1
ATOM 639 C C . VAL A 1 86 ? 18.662 -1.668 -10.942 1.00 83.69 86 VAL A C 1
ATOM 641 O O . VAL A 1 86 ? 19.553 -1.072 -11.549 1.00 83.69 86 VAL A O 1
ATOM 644 N N . GLN A 1 87 ? 18.655 -2.999 -10.827 1.00 80.62 87 GLN A N 1
ATOM 645 C CA . GLN A 1 87 ? 19.646 -3.832 -11.517 1.00 80.62 87 GLN A CA 1
ATOM 646 C C . GLN A 1 87 ? 19.432 -3.791 -13.031 1.00 80.62 87 GLN A C 1
ATOM 648 O O . GLN A 1 87 ? 20.397 -3.628 -13.770 1.00 80.62 87 GLN A O 1
ATOM 653 N N . PHE A 1 88 ? 18.180 -3.842 -13.483 1.00 78.31 88 PHE A N 1
ATOM 654 C CA . PHE A 1 88 ? 17.835 -3.740 -14.897 1.00 78.31 88 PHE A CA 1
ATOM 655 C C . PHE A 1 88 ? 18.254 -2.394 -15.503 1.00 78.31 88 PHE A C 1
ATOM 657 O O . PHE A 1 88 ? 18.889 -2.360 -16.557 1.00 78.31 88 PHE A O 1
ATOM 664 N N . LEU A 1 89 ? 17.984 -1.283 -14.804 1.00 77.56 89 LEU A N 1
ATOM 665 C CA . LEU A 1 89 ? 18.436 0.043 -15.233 1.00 77.56 89 LEU A CA 1
ATOM 666 C C . LEU A 1 89 ? 19.962 0.123 -15.336 1.00 77.56 89 LEU A C 1
ATOM 668 O O . LEU A 1 89 ? 20.470 0.749 -16.260 1.00 77.56 89 LEU A O 1
ATOM 672 N N . LYS A 1 90 ? 20.696 -0.509 -14.412 1.00 81.12 90 LYS A N 1
ATOM 673 C CA . LYS A 1 90 ? 22.163 -0.548 -14.474 1.00 81.12 90 LYS A CA 1
ATOM 674 C C . LYS A 1 90 ? 22.660 -1.311 -15.691 1.00 81.12 90 LYS A C 1
ATOM 676 O O . LYS A 1 90 ? 23.492 -0.776 -16.407 1.00 81.12 90 LYS A O 1
ATOM 681 N N . THR A 1 91 ? 22.108 -2.492 -15.967 1.00 80.00 91 THR A N 1
ATOM 682 C CA . THR A 1 91 ? 22.484 -3.268 -17.158 1.00 80.00 91 THR A CA 1
ATOM 683 C C . THR A 1 91 ? 22.233 -2.479 -18.443 1.00 80.00 91 THR A C 1
ATOM 685 O O . THR A 1 91 ? 23.117 -2.415 -19.288 1.00 80.00 91 THR A O 1
ATOM 688 N N . LYS A 1 92 ? 21.094 -1.779 -18.556 1.00 77.50 92 LYS A N 1
ATOM 689 C CA . LYS A 1 92 ? 20.818 -0.907 -19.712 1.00 77.50 92 LYS A CA 1
ATOM 690 C C . LYS A 1 92 ? 21.828 0.234 -19.867 1.00 77.50 92 LYS A C 1
ATOM 692 O O . LYS A 1 92 ? 22.200 0.570 -20.987 1.00 77.50 92 LYS A O 1
ATOM 697 N N . ILE A 1 93 ? 22.244 0.849 -18.759 1.00 82.25 93 ILE A N 1
ATOM 698 C CA . ILE A 1 93 ? 23.247 1.923 -18.771 1.00 82.25 93 ILE A CA 1
ATOM 699 C C . ILE A 1 93 ? 24.614 1.374 -19.196 1.00 82.25 93 ILE A C 1
ATOM 701 O O . ILE A 1 93 ? 25.260 1.984 -20.045 1.00 82.25 93 ILE A O 1
ATOM 705 N N . ASP A 1 94 ? 25.018 0.221 -18.659 1.00 79.94 94 ASP A N 1
ATOM 706 C CA . ASP A 1 94 ? 26.303 -0.414 -18.964 1.00 79.94 94 ASP A CA 1
ATOM 707 C C . ASP A 1 94 ? 26.378 -0.852 -20.441 1.00 79.94 94 ASP A C 1
ATOM 709 O O . ASP A 1 94 ? 27.391 -0.625 -21.103 1.00 79.94 94 ASP A O 1
ATOM 713 N N . ASP A 1 95 ? 25.299 -1.416 -20.996 1.00 77.50 95 ASP A N 1
ATOM 714 C CA . ASP A 1 95 ? 25.233 -1.810 -22.412 1.00 77.50 95 ASP A CA 1
ATOM 715 C C . ASP A 1 95 ? 25.282 -0.592 -23.350 1.00 77.50 95 ASP A C 1
ATOM 717 O O . ASP A 1 95 ? 25.991 -0.610 -24.360 1.00 77.50 95 ASP A O 1
ATOM 721 N N . LEU A 1 96 ? 24.597 0.500 -22.989 1.00 74.69 96 LEU A N 1
ATOM 722 C CA . LEU A 1 96 ? 24.650 1.761 -23.733 1.00 74.69 96 LEU A CA 1
ATOM 723 C C . LEU A 1 96 ? 26.053 2.393 -23.691 1.00 74.69 96 LEU A C 1
ATOM 725 O O . LEU A 1 96 ? 26.535 2.904 -24.706 1.00 74.69 96 LEU A O 1
ATOM 729 N N . GLU A 1 97 ? 26.720 2.357 -22.534 1.00 81.62 97 GLU A N 1
ATOM 730 C CA . GLU A 1 97 ? 28.087 2.862 -22.375 1.00 81.62 97 GLU A CA 1
ATOM 731 C C . GLU A 1 97 ? 29.082 2.036 -23.205 1.00 81.62 97 GLU A C 1
ATOM 733 O O . GLU A 1 97 ? 29.898 2.606 -23.936 1.00 81.62 97 GLU A O 1
ATOM 738 N N . ASN A 1 98 ? 28.957 0.707 -23.183 1.00 78.25 98 ASN A N 1
ATOM 739 C CA . ASN A 1 98 ? 29.791 -0.196 -23.976 1.00 78.25 98 ASN A CA 1
ATOM 740 C C . ASN A 1 98 ? 29.588 0.000 -25.488 1.00 78.25 98 ASN A C 1
ATOM 742 O O . ASN A 1 98 ? 30.569 0.095 -26.228 1.00 78.25 98 ASN A O 1
ATOM 746 N N . ALA A 1 99 ? 28.342 0.146 -25.953 1.00 72.81 99 ALA A N 1
ATOM 747 C CA . ALA A 1 99 ? 28.039 0.402 -27.365 1.00 72.81 99 ALA A CA 1
ATOM 748 C C . ALA A 1 99 ? 28.628 1.736 -27.871 1.00 72.81 99 ALA A C 1
ATOM 750 O O . ALA A 1 99 ? 29.044 1.837 -29.032 1.00 72.81 99 ALA A O 1
ATOM 751 N N . CYS A 1 100 ? 28.697 2.744 -26.993 1.00 72.25 100 CYS A N 1
ATOM 752 C CA . CYS A 1 100 ? 29.281 4.054 -27.279 1.00 72.25 100 CYS A CA 1
ATOM 753 C C . CYS A 1 100 ? 30.821 4.022 -27.297 1.00 72.25 100 CYS A C 1
ATOM 755 O O . CYS A 1 100 ? 31.448 4.676 -28.136 1.00 72.25 100 CYS A O 1
ATOM 757 N N . LEU A 1 101 ? 31.437 3.227 -26.413 1.00 73.06 101 LEU A N 1
ATOM 758 C CA . LEU A 1 101 ? 32.894 3.090 -26.297 1.00 73.06 101 LEU A CA 1
ATOM 759 C C . LEU A 1 101 ? 33.529 2.241 -27.410 1.00 73.06 101 LEU A C 1
ATOM 761 O O . LEU A 1 101 ? 34.636 2.568 -27.843 1.00 73.06 101 LEU A O 1
ATOM 765 N N . ASP A 1 102 ? 32.838 1.218 -27.925 1.00 73.25 102 ASP A N 1
ATOM 766 C CA . ASP A 1 102 ? 33.347 0.359 -29.013 1.00 73.25 102 ASP A CA 1
ATOM 767 C C . ASP A 1 102 ? 33.324 1.031 -30.406 1.00 73.25 102 ASP A C 1
ATOM 769 O O . ASP A 1 102 ? 33.747 0.452 -31.408 1.00 73.25 102 ASP A O 1
ATOM 773 N N . GLY A 1 103 ? 32.887 2.293 -30.496 1.00 57.41 103 GLY A N 1
ATOM 774 C CA . GLY A 1 103 ? 32.961 3.093 -31.723 1.00 57.41 103 GLY A CA 1
ATOM 775 C C . GLY A 1 103 ? 31.893 2.765 -32.773 1.00 57.41 103 GLY A C 1
ATOM 776 O O . GLY A 1 103 ? 31.875 3.384 -33.839 1.00 57.41 103 GLY A O 1
ATOM 777 N N . THR A 1 104 ? 30.958 1.863 -32.472 1.00 57.41 104 THR A N 1
ATOM 778 C CA . THR A 1 104 ? 29.807 1.527 -33.328 1.00 57.41 104 THR A CA 1
ATOM 779 C C . THR A 1 104 ? 28.896 2.731 -33.588 1.00 57.41 104 THR A C 1
ATOM 781 O O . THR A 1 104 ? 28.318 2.843 -34.667 1.00 57.41 104 THR A O 1
ATOM 784 N N . CYS A 1 105 ? 28.850 3.710 -32.676 1.00 53.88 105 CYS A N 1
ATOM 785 C CA . CYS A 1 105 ? 28.102 4.957 -32.870 1.00 53.88 105 CYS A CA 1
ATOM 786 C C . CYS A 1 105 ? 28.642 5.839 -34.015 1.00 53.88 105 CYS A C 1
ATOM 788 O O . CYS A 1 105 ? 27.902 6.667 -34.543 1.00 53.88 105 CYS A O 1
ATOM 790 N N . ALA A 1 106 ? 29.898 5.665 -34.450 1.00 50.19 106 ALA A N 1
ATOM 791 C CA . ALA A 1 106 ? 30.448 6.404 -35.593 1.00 50.19 106 ALA A CA 1
ATOM 792 C C . ALA A 1 106 ? 30.034 5.817 -36.960 1.00 50.19 106 ALA A C 1
ATOM 794 O O . ALA A 1 106 ? 30.189 6.491 -37.978 1.00 50.19 106 ALA A O 1
ATOM 795 N N . ALA A 1 107 ? 29.485 4.597 -36.998 1.00 48.91 107 ALA A N 1
ATOM 796 C CA . ALA A 1 107 ? 28.899 3.997 -38.202 1.00 48.91 107 ALA A CA 1
ATOM 797 C C . ALA A 1 107 ? 27.390 4.292 -38.348 1.00 48.91 107 ALA A C 1
ATOM 799 O O . ALA A 1 107 ? 26.770 3.868 -39.317 1.00 48.91 107 ALA A O 1
ATOM 800 N N . PHE A 1 108 ? 26.806 5.038 -37.407 1.00 46.84 108 PHE A N 1
ATOM 801 C CA . PHE A 1 108 ? 25.361 5.188 -37.222 1.00 46.84 108 PHE A CA 1
ATOM 802 C C . PHE A 1 108 ? 24.836 6.566 -37.654 1.00 46.84 108 PHE A C 1
ATOM 804 O O . PHE A 1 108 ? 23.921 7.120 -37.051 1.00 46.84 108 PHE A O 1
ATOM 811 N N . HIS A 1 109 ? 25.469 7.162 -38.669 1.00 49.41 109 HIS A N 1
ATOM 812 C CA . HIS A 1 109 ? 25.172 8.530 -39.098 1.00 49.41 109 HIS A CA 1
ATOM 813 C C . HIS A 1 109 ? 24.388 8.633 -40.418 1.00 49.41 109 HIS A C 1
ATOM 815 O O . HIS A 1 109 ? 24.270 9.743 -40.934 1.00 49.41 109 HIS A O 1
ATOM 821 N N . ASP A 1 110 ? 23.842 7.538 -40.968 1.00 49.81 110 ASP A N 1
ATOM 822 C CA . ASP A 1 110 ? 23.092 7.634 -42.235 1.00 49.81 110 ASP A CA 1
ATOM 823 C C . ASP A 1 110 ? 21.960 6.615 -42.472 1.00 49.81 110 ASP A C 1
ATOM 825 O O . ASP A 1 110 ? 21.537 6.454 -43.608 1.00 49.81 110 ASP A O 1
ATOM 829 N N . ASP A 1 111 ? 21.403 5.956 -41.448 1.00 44.88 111 ASP A N 1
ATOM 830 C CA . ASP A 1 111 ? 20.164 5.190 -41.659 1.00 44.88 111 ASP A CA 1
ATOM 831 C C . ASP A 1 111 ? 19.178 5.329 -40.494 1.00 44.88 111 ASP A C 1
ATOM 833 O O . ASP A 1 111 ? 19.465 5.056 -39.332 1.00 44.88 111 ASP A O 1
ATOM 837 N N . HIS A 1 112 ? 17.972 5.762 -40.852 1.00 50.53 112 HIS A N 1
ATOM 838 C CA . HIS A 1 112 ? 16.821 6.097 -40.010 1.00 50.53 112 HIS A CA 1
ATOM 839 C C . HIS A 1 112 ? 16.166 4.888 -39.296 1.00 50.53 112 HIS A C 1
ATOM 841 O O . HIS A 1 112 ? 15.020 4.987 -38.866 1.00 50.53 112 HIS A O 1
ATOM 847 N N . HIS A 1 113 ? 16.862 3.755 -39.172 1.00 44.62 113 HIS A N 1
ATOM 848 C CA . HIS A 1 113 ? 16.330 2.487 -38.635 1.00 44.62 113 HIS A CA 1
ATOM 849 C C . HIS A 1 113 ? 16.872 2.113 -37.244 1.00 44.62 113 HIS A C 1
ATOM 851 O O . HIS A 1 113 ? 16.569 1.061 -36.699 1.00 44.62 113 HIS A O 1
ATOM 857 N N . ALA A 1 114 ? 17.638 3.023 -36.654 1.00 44.94 114 ALA A N 1
ATOM 858 C CA . ALA A 1 114 ? 18.274 2.932 -35.350 1.00 44.94 114 ALA A CA 1
ATOM 859 C C . ALA A 1 114 ? 17.357 2.718 -34.134 1.00 44.94 114 ALA A C 1
ATOM 861 O O . ALA A 1 114 ? 17.814 2.236 -33.099 1.00 44.94 114 ALA A O 1
ATOM 862 N N . GLU A 1 115 ? 16.098 3.147 -34.223 1.00 46.12 115 GLU A N 1
ATOM 863 C CA . GLU A 1 115 ? 15.179 3.144 -33.080 1.00 46.12 115 GLU A CA 1
ATOM 864 C C . GLU A 1 115 ? 14.471 1.790 -32.893 1.00 46.12 115 GLU A C 1
ATOM 866 O O . GLU A 1 115 ? 14.043 1.499 -31.783 1.00 46.1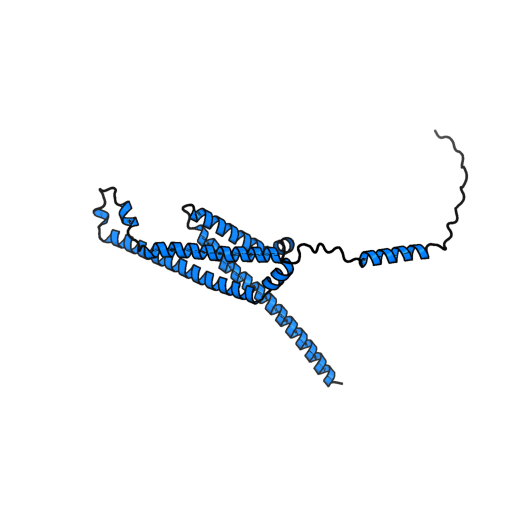2 115 GLU A O 1
ATOM 871 N N . GLU A 1 116 ? 14.416 0.927 -33.919 1.00 45.00 116 GLU A N 1
ATOM 872 C CA . GLU A 1 116 ? 13.735 -0.381 -33.830 1.00 45.00 116 GLU A CA 1
ATOM 873 C C . GLU A 1 116 ? 14.609 -1.490 -33.205 1.00 45.00 116 GLU A C 1
ATOM 875 O O . GLU A 1 116 ? 14.074 -2.392 -32.570 1.00 45.00 116 GLU A O 1
ATOM 880 N N . GLU A 1 117 ? 15.945 -1.427 -33.296 1.00 44.81 117 GLU A N 1
ATOM 881 C CA . GLU A 1 117 ? 16.834 -2.471 -32.735 1.00 44.81 117 GLU A CA 1
ATOM 882 C C . GLU A 1 117 ? 17.158 -2.275 -31.239 1.00 44.81 117 GLU A C 1
ATOM 884 O O . GLU A 1 117 ? 17.549 -3.222 -30.557 1.00 44.81 117 GLU A O 1
ATOM 889 N N . PHE A 1 118 ? 16.964 -1.069 -30.687 1.00 46.53 118 PHE A N 1
ATOM 890 C CA . PHE A 1 118 ? 17.157 -0.815 -29.248 1.00 46.53 118 PHE A CA 1
ATOM 891 C C . PHE A 1 118 ? 15.967 -1.282 -28.392 1.00 46.53 118 PHE A C 1
ATOM 893 O O . PHE A 1 118 ? 16.113 -1.450 -27.179 1.00 46.53 118 PHE A O 1
ATOM 900 N N . GLU A 1 119 ? 14.807 -1.528 -29.013 1.00 47.09 119 GLU A N 1
ATOM 901 C CA . GLU A 1 119 ? 13.654 -2.163 -28.361 1.00 47.09 119 GLU A CA 1
ATOM 902 C C . GLU A 1 119 ? 13.799 -3.695 -28.269 1.00 47.09 119 GLU A C 1
ATOM 904 O O . GLU A 1 119 ? 13.144 -4.320 -27.438 1.00 47.09 119 GLU A O 1
ATOM 909 N N . GLU A 1 120 ? 14.719 -4.300 -29.032 1.00 46.00 120 GLU A N 1
ATOM 910 C CA . GLU A 1 120 ? 15.003 -5.746 -29.035 1.00 46.00 120 GLU A CA 1
ATOM 911 C C . GLU A 1 120 ? 16.300 -6.104 -28.270 1.00 46.00 120 GLU A C 1
ATOM 913 O O . GLU A 1 120 ? 16.896 -7.162 -28.459 1.00 46.00 120 GLU A O 1
ATOM 918 N N . MET A 1 121 ? 16.754 -5.233 -27.361 1.00 44.09 121 MET A N 1
ATOM 919 C CA . MET A 1 121 ? 17.790 -5.551 -26.369 1.00 44.09 121 MET A CA 1
ATOM 920 C C . MET A 1 121 ? 17.182 -5.548 -24.962 1.00 44.09 121 MET A C 1
ATOM 922 O O . MET A 1 121 ? 17.219 -4.575 -24.208 1.00 44.09 121 MET A O 1
ATOM 926 N N . GLY A 1 122 ? 16.581 -6.682 -24.617 1.00 53.12 122 GLY A N 1
ATOM 927 C CA . GLY A 1 122 ? 16.029 -6.968 -23.301 1.00 53.12 122 GLY A CA 1
ATOM 928 C C . GLY A 1 122 ? 15.527 -8.404 -23.270 1.00 53.12 122 GLY A C 1
ATOM 929 O O . GLY A 1 122 ? 14.796 -8.824 -24.159 1.00 53.12 122 GLY A O 1
ATOM 930 N N . ASP A 1 123 ? 15.944 -9.186 -22.274 1.00 56.56 123 ASP A N 1
ATOM 931 C CA . ASP A 1 123 ? 15.407 -10.534 -22.080 1.00 56.56 123 ASP A CA 1
ATOM 932 C C . ASP A 1 123 ? 13.886 -10.422 -21.891 1.00 56.56 123 ASP A C 1
ATOM 934 O O . ASP A 1 123 ? 13.427 -9.825 -20.916 1.00 56.56 123 ASP A O 1
ATOM 938 N N . HIS A 1 124 ? 13.097 -10.976 -22.816 1.00 65.88 124 HIS A N 1
ATOM 939 C CA . HIS A 1 124 ? 11.631 -10.964 -22.738 1.00 65.88 124 HIS A CA 1
ATOM 940 C C . HIS A 1 124 ? 11.114 -11.526 -21.401 1.00 65.88 124 HIS A C 1
ATOM 942 O O . HIS A 1 124 ? 10.038 -11.153 -20.934 1.00 65.88 124 HIS A O 1
ATOM 948 N N . SER A 1 125 ? 11.914 -12.366 -20.737 1.00 70.81 125 SER A N 1
ATOM 949 C CA . SER A 1 125 ? 11.625 -12.893 -19.402 1.00 70.81 125 SER A CA 1
ATOM 950 C C . SER A 1 125 ? 11.564 -11.801 -18.324 1.00 70.81 125 SER A C 1
ATOM 952 O O . SER A 1 125 ? 10.816 -11.941 -17.358 1.00 70.81 125 SER A O 1
ATOM 954 N N . LEU A 1 126 ? 12.341 -10.722 -18.462 1.00 67.69 126 LEU A N 1
ATOM 955 C CA . LEU A 1 126 ? 12.423 -9.617 -17.498 1.00 67.69 126 LEU A CA 1
ATOM 956 C C . LEU A 1 126 ? 11.240 -8.654 -17.631 1.00 67.69 126 LEU A C 1
ATOM 958 O O . LEU A 1 126 ? 10.664 -8.267 -16.616 1.00 67.69 126 LEU A O 1
ATOM 962 N N . GLU A 1 127 ? 10.840 -8.334 -18.861 1.00 69.06 127 GLU A N 1
ATOM 963 C CA . GLU A 1 127 ? 9.669 -7.489 -19.128 1.00 69.06 127 GLU A CA 1
ATOM 964 C C . GLU A 1 127 ? 8.373 -8.170 -18.653 1.00 69.06 127 GLU A C 1
ATOM 966 O O . GLU A 1 127 ? 7.497 -7.547 -18.042 1.00 69.06 127 GLU A O 1
ATOM 971 N N . GLU A 1 128 ? 8.262 -9.487 -18.855 1.00 78.00 128 GLU A N 1
ATOM 972 C CA . GLU A 1 128 ? 7.113 -10.250 -18.373 1.00 78.00 128 GLU A CA 1
ATOM 973 C C . GLU A 1 128 ? 7.099 -10.367 -16.839 1.00 78.00 128 GLU A C 1
ATOM 975 O O . GLU A 1 128 ? 6.033 -10.271 -16.221 1.00 78.00 128 GLU A O 1
ATOM 980 N N . LEU A 1 129 ? 8.270 -10.487 -16.201 1.00 78.12 129 LEU A N 1
ATOM 981 C CA . LEU A 1 129 ? 8.390 -10.482 -14.742 1.00 78.12 129 LEU A CA 1
ATOM 982 C C . LEU A 1 129 ? 7.982 -9.125 -14.150 1.00 78.12 129 LEU A C 1
ATOM 984 O O . LEU A 1 129 ? 7.228 -9.090 -13.176 1.00 78.12 129 LEU A O 1
ATOM 988 N N . GLU A 1 130 ? 8.434 -8.018 -14.744 1.00 74.00 130 GLU A N 1
ATOM 989 C CA . GLU A 1 130 ? 8.067 -6.656 -14.339 1.00 74.00 130 GLU A CA 1
ATOM 990 C C . GLU A 1 130 ? 6.547 -6.463 -14.389 1.00 74.00 130 GLU A C 1
ATOM 992 O O . GLU A 1 130 ? 5.925 -6.053 -13.402 1.00 74.00 130 GLU A O 1
ATOM 997 N N . ARG A 1 131 ? 5.921 -6.863 -15.501 1.00 77.88 131 ARG A N 1
ATOM 998 C CA . ARG A 1 131 ? 4.464 -6.794 -15.665 1.00 77.88 131 ARG A CA 1
ATOM 999 C C . ARG A 1 131 ? 3.727 -7.623 -14.609 1.00 77.88 131 ARG A C 1
ATOM 1001 O O . ARG A 1 131 ? 2.719 -7.167 -14.062 1.00 77.88 131 ARG A O 1
ATOM 1008 N N . GLN A 1 132 ? 4.220 -8.820 -14.292 1.00 82.50 132 GLN A N 1
ATOM 1009 C CA . GLN A 1 132 ? 3.639 -9.664 -13.243 1.00 82.50 132 GLN A CA 1
ATOM 1010 C C . GLN A 1 132 ? 3.804 -9.048 -11.846 1.00 82.50 132 GLN A C 1
ATOM 1012 O O . GLN A 1 132 ? 2.853 -9.057 -11.062 1.00 82.50 132 GLN A O 1
ATOM 1017 N N . LEU A 1 133 ? 4.967 -8.468 -11.541 1.00 77.56 133 LEU A N 1
ATOM 1018 C CA . LEU A 1 133 ? 5.251 -7.786 -10.273 1.00 77.56 133 LEU A CA 1
ATOM 1019 C C . LEU A 1 133 ? 4.312 -6.596 -10.043 1.00 77.56 133 LEU A C 1
ATOM 1021 O O . LEU A 1 133 ? 3.789 -6.437 -8.936 1.00 77.56 133 LEU A O 1
ATOM 1025 N N . VAL A 1 134 ? 4.033 -5.806 -11.086 1.00 76.81 134 VAL A N 1
ATOM 1026 C CA . VAL A 1 134 ? 3.035 -4.726 -11.025 1.00 76.81 134 VAL A CA 1
ATOM 1027 C C . VAL A 1 134 ? 1.650 -5.294 -10.715 1.00 76.81 134 VAL A C 1
ATOM 1029 O O . VAL A 1 134 ? 0.999 -4.840 -9.774 1.00 76.81 134 VAL A O 1
ATOM 1032 N N . TYR A 1 135 ? 1.220 -6.342 -11.422 1.00 83.44 135 TYR A N 1
ATOM 1033 C CA . TYR A 1 135 ? -0.099 -6.950 -11.210 1.00 83.44 135 TYR A CA 1
ATOM 1034 C C . TYR A 1 135 ? -0.276 -7.512 -9.792 1.00 83.44 135 TYR A C 1
ATOM 1036 O O . TYR A 1 135 ? -1.324 -7.326 -9.167 1.00 83.44 135 TYR A O 1
ATOM 1044 N N . VAL A 1 136 ? 0.757 -8.171 -9.260 1.00 84.44 136 VAL A N 1
ATOM 1045 C CA . VAL A 1 136 ? 0.774 -8.682 -7.881 1.00 84.44 136 VAL A CA 1
ATOM 1046 C C . VAL A 1 136 ? 0.718 -7.529 -6.877 1.00 84.44 136 VAL A C 1
ATOM 1048 O O . VAL A 1 136 ? -0.034 -7.609 -5.904 1.00 84.44 136 VAL A O 1
ATOM 1051 N N . SER A 1 137 ? 1.449 -6.437 -7.127 1.00 79.94 137 SER A N 1
ATOM 1052 C CA . SER A 1 137 ? 1.437 -5.243 -6.273 1.00 79.94 137 SER A CA 1
ATOM 1053 C C . SER A 1 137 ? 0.060 -4.560 -6.235 1.00 79.94 137 SER A C 1
ATOM 1055 O O . SER A 1 137 ? -0.427 -4.190 -5.162 1.00 79.94 137 SER A O 1
ATOM 1057 N N . VAL A 1 138 ? -0.629 -4.478 -7.375 1.00 82.81 138 VAL A N 1
ATOM 1058 C CA . VAL A 1 138 ? -2.013 -3.978 -7.451 1.00 82.81 138 VAL A CA 1
ATOM 1059 C C . VAL A 1 138 ? -2.982 -4.915 -6.729 1.00 82.81 138 VAL A C 1
ATOM 1061 O O . VAL A 1 138 ? -3.855 -4.458 -5.990 1.00 82.81 138 VAL A O 1
ATOM 1064 N N . ALA A 1 139 ? -2.827 -6.231 -6.887 1.00 87.19 139 ALA A N 1
ATOM 1065 C CA . ALA A 1 139 ? -3.691 -7.200 -6.218 1.00 87.19 139 ALA A CA 1
ATOM 1066 C C . ALA A 1 139 ? -3.616 -7.070 -4.687 1.00 87.19 139 ALA A C 1
ATOM 1068 O O . ALA A 1 139 ? -4.651 -7.044 -4.017 1.00 87.19 139 ALA A O 1
ATOM 1069 N N . ILE A 1 140 ? -2.412 -6.923 -4.128 1.00 83.06 140 ILE A N 1
ATOM 1070 C CA . ILE A 1 140 ? -2.226 -6.764 -2.680 1.00 83.06 140 ILE A CA 1
ATOM 1071 C C . ILE A 1 140 ? -2.673 -5.379 -2.179 1.00 83.06 140 ILE A C 1
ATOM 1073 O O . ILE A 1 140 ? -3.247 -5.284 -1.095 1.00 83.06 140 ILE A O 1
ATOM 1077 N N . LEU A 1 141 ? -2.538 -4.318 -2.991 1.00 81.62 141 LEU A N 1
ATOM 1078 C CA . LEU A 1 141 ? -3.167 -3.011 -2.730 1.00 81.62 141 LEU A CA 1
ATOM 1079 C C . LEU A 1 141 ? -4.689 -3.129 -2.595 1.00 81.62 141 LEU A C 1
ATOM 1081 O O . LEU A 1 141 ? -5.265 -2.560 -1.668 1.00 81.62 141 LEU A O 1
ATOM 1085 N N . CYS A 1 142 ? -5.339 -3.880 -3.486 1.00 86.62 142 CYS A N 1
ATOM 1086 C CA . CYS A 1 142 ? -6.785 -4.099 -3.441 1.00 86.62 142 CYS A CA 1
ATOM 1087 C C . CYS A 1 142 ? -7.220 -4.845 -2.173 1.00 86.62 142 CYS A C 1
ATOM 1089 O O . CYS A 1 142 ? -8.246 -4.492 -1.591 1.00 86.62 142 CYS A O 1
ATOM 1091 N N . VAL A 1 143 ? -6.438 -5.830 -1.715 1.00 85.50 143 VAL A N 1
ATOM 1092 C CA . VAL A 1 143 ? -6.698 -6.530 -0.444 1.00 85.50 143 VAL A CA 1
ATOM 1093 C C . VAL A 1 143 ? -6.612 -5.558 0.737 1.00 85.50 143 VAL A C 1
ATOM 1095 O O . VAL A 1 143 ? -7.554 -5.494 1.526 1.00 85.50 143 VAL A O 1
ATOM 1098 N N . PHE A 1 144 ? -5.563 -4.731 0.814 1.00 81.81 144 PHE A N 1
ATOM 1099 C CA . PHE A 1 144 ? -5.430 -3.717 1.872 1.00 81.81 144 PHE A CA 1
ATOM 1100 C C . PHE A 1 144 ? -6.509 -2.636 1.823 1.00 81.81 144 PHE A C 1
ATOM 1102 O O . PHE A 1 144 ? -6.951 -2.141 2.861 1.00 81.81 144 PHE A O 1
ATOM 1109 N N . LEU A 1 145 ? -6.937 -2.240 0.624 1.00 85.81 145 LEU A N 1
ATOM 1110 C CA . LEU A 1 145 ? -8.035 -1.296 0.469 1.00 85.81 145 LEU A CA 1
ATOM 1111 C C . LEU A 1 145 ? -9.348 -1.910 0.965 1.00 85.81 145 LEU A C 1
ATOM 1113 O O . LEU A 1 145 ? -10.063 -1.267 1.730 1.00 85.81 145 LEU A O 1
ATOM 1117 N N . ALA A 1 146 ? -9.653 -3.147 0.567 1.00 86.31 146 ALA A N 1
ATOM 1118 C CA . ALA A 1 146 ? -10.852 -3.852 1.012 1.00 86.31 146 ALA A CA 1
ATOM 1119 C C . ALA A 1 146 ? -10.874 -4.025 2.537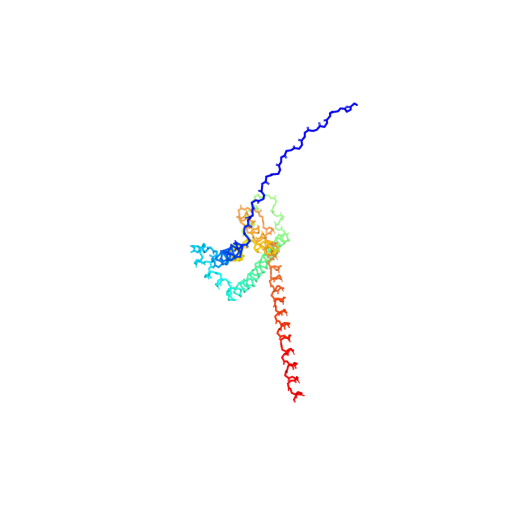 1.00 86.31 146 ALA A C 1
ATOM 1121 O O . ALA A 1 146 ? -11.911 -3.829 3.164 1.00 86.31 146 ALA A O 1
ATOM 1122 N N . GLU A 1 147 ? -9.727 -4.324 3.138 1.00 82.62 147 GLU A N 1
ATOM 1123 C CA . GLU A 1 147 ? -9.560 -4.410 4.585 1.00 82.62 147 GLU A CA 1
ATOM 1124 C C . GLU A 1 147 ? -9.794 -3.061 5.281 1.00 82.62 147 GLU A C 1
ATOM 1126 O O . GLU A 1 147 ? -10.603 -2.982 6.203 1.00 82.62 147 GLU A O 1
ATOM 1131 N N . ASN A 1 148 ? -9.160 -1.981 4.810 1.00 81.38 148 ASN A N 1
ATOM 1132 C CA . ASN A 1 148 ? -9.388 -0.635 5.344 1.00 81.38 148 ASN A CA 1
ATOM 1133 C C . ASN A 1 148 ? -10.867 -0.222 5.250 1.00 81.38 148 ASN A C 1
ATOM 1135 O O . ASN A 1 148 ? -11.400 0.409 6.164 1.00 81.38 148 ASN A O 1
ATOM 1139 N N . LEU A 1 149 ? -11.546 -0.597 4.162 1.00 84.12 149 LEU A N 1
ATOM 1140 C CA . LEU A 1 149 ? -12.985 -0.387 4.002 1.00 84.12 149 LEU A CA 1
ATOM 1141 C C . LEU A 1 149 ? -13.802 -1.252 4.970 1.00 84.12 149 LEU A C 1
ATOM 1143 O O . LEU A 1 149 ? -14.818 -0.785 5.482 1.00 84.12 149 LEU A O 1
ATOM 1147 N N . LEU A 1 150 ? -13.356 -2.476 5.260 1.00 83.06 150 LEU A N 1
ATOM 1148 C CA . LEU A 1 150 ? -13.961 -3.340 6.274 1.00 83.06 150 LEU A CA 1
ATOM 1149 C C . LEU A 1 150 ? -13.816 -2.748 7.680 1.00 83.06 150 LEU A C 1
ATOM 1151 O O . LEU A 1 150 ? -14.795 -2.732 8.421 1.00 83.06 150 LEU A O 1
ATOM 1155 N N . LEU A 1 151 ? -12.642 -2.215 8.038 1.00 75.50 151 LEU A N 1
ATOM 1156 C CA . LEU A 1 151 ? -12.437 -1.510 9.310 1.00 75.50 151 LEU A CA 1
ATOM 1157 C C . LEU A 1 151 ? -13.316 -0.260 9.408 1.00 75.50 151 LEU A C 1
ATOM 1159 O O . LEU A 1 151 ? -13.924 -0.017 10.450 1.00 75.50 151 LEU A O 1
ATOM 1163 N N . LEU A 1 152 ? -13.422 0.511 8.324 1.00 81.88 152 LEU A N 1
ATOM 1164 C CA . LEU A 1 152 ? -14.328 1.657 8.245 1.00 81.88 152 LEU A CA 1
ATOM 1165 C C . LEU A 1 152 ? -15.791 1.230 8.444 1.00 81.88 152 LEU A C 1
ATOM 1167 O O . LEU A 1 152 ? -16.533 1.891 9.174 1.00 81.88 152 LEU A O 1
ATOM 1171 N N . ALA A 1 153 ? -16.205 0.128 7.815 1.00 79.12 153 ALA A N 1
ATOM 1172 C CA . ALA A 1 153 ? -17.553 -0.412 7.950 1.00 79.12 153 ALA A CA 1
ATOM 1173 C C . ALA A 1 153 ? -17.827 -0.937 9.370 1.00 79.12 153 ALA A C 1
ATOM 1175 O O . ALA A 1 153 ? -18.915 -0.711 9.894 1.00 79.12 153 ALA A O 1
ATOM 1176 N N . ALA A 1 154 ? -16.843 -1.581 10.007 1.00 77.12 154 ALA A N 1
ATOM 1177 C CA . ALA A 1 154 ? -16.962 -2.144 11.352 1.00 77.12 154 ALA A CA 1
ATOM 1178 C C . ALA A 1 154 ? -16.968 -1.070 12.453 1.00 77.12 154 ALA A C 1
ATOM 1180 O O . ALA A 1 154 ? -17.827 -1.097 13.332 1.00 77.12 154 ALA A O 1
ATOM 1181 N N . ASN A 1 155 ? -16.061 -0.090 12.385 1.00 73.62 155 ASN A N 1
ATOM 1182 C CA . ASN A 1 155 ? -15.986 1.005 13.362 1.00 73.62 155 ASN A CA 1
ATOM 1183 C C . ASN A 1 155 ? -17.078 2.066 13.145 1.00 73.62 155 ASN A C 1
ATOM 1185 O O . ASN A 1 155 ? -17.344 2.886 14.027 1.00 73.62 155 ASN A O 1
ATOM 1189 N N . GLY A 1 156 ? -17.706 2.056 11.969 1.00 78.31 156 GLY A N 1
ATOM 1190 C CA . GLY A 1 156 ? -18.685 3.038 11.541 1.00 78.31 156 GLY A CA 1
ATOM 1191 C C . GLY A 1 156 ? -18.042 4.378 11.149 1.00 78.31 156 GLY A C 1
ATOM 1192 O O . GLY A 1 156 ? -17.061 4.825 11.753 1.00 78.31 156 GLY A O 1
ATOM 1193 N N . PRO A 1 157 ? -18.626 5.103 10.178 1.00 74.06 157 PRO A N 1
ATOM 1194 C CA . PRO A 1 157 ? -18.025 6.320 9.636 1.00 74.06 157 PRO A CA 1
ATOM 1195 C C . PRO A 1 157 ? -17.839 7.412 10.699 1.00 74.06 157 PRO A C 1
ATOM 1197 O O . PRO A 1 157 ? -16.829 8.107 10.699 1.00 74.06 157 PRO A O 1
ATOM 1200 N N . ARG A 1 158 ? -18.763 7.544 11.661 1.00 72.62 158 ARG A N 1
ATOM 1201 C CA . ARG A 1 158 ? -18.677 8.579 12.709 1.00 72.62 158 ARG A CA 1
ATOM 1202 C C . ARG A 1 158 ? -17.467 8.431 13.632 1.00 72.62 158 ARG A C 1
ATOM 1204 O O . ARG A 1 158 ? -16.868 9.445 13.960 1.00 72.62 158 ARG A O 1
ATOM 1211 N N . ASN A 1 159 ? -17.125 7.212 14.048 1.00 72.44 159 ASN A N 1
ATOM 1212 C CA . ASN A 1 159 ? -15.986 6.976 14.941 1.00 72.44 159 ASN A CA 1
ATOM 1213 C C . ASN A 1 159 ? -14.660 6.919 14.164 1.00 72.44 159 ASN A C 1
ATOM 1215 O O . ASN A 1 159 ? -13.605 7.298 14.671 1.00 72.44 159 ASN A O 1
ATOM 1219 N N . PHE A 1 160 ? -14.722 6.503 12.897 1.00 73.50 160 PHE A N 1
ATOM 1220 C CA . PHE A 1 160 ? -13.566 6.473 12.008 1.00 73.50 160 PHE A CA 1
ATOM 1221 C C . PHE A 1 160 ? -13.041 7.880 11.681 1.00 73.50 160 PHE A C 1
ATOM 1223 O O . PHE A 1 160 ? -11.841 8.125 11.773 1.00 73.50 160 PHE A O 1
ATOM 1230 N N . PHE A 1 161 ? -13.920 8.851 11.397 1.00 78.38 161 PHE A N 1
ATOM 1231 C CA . PHE A 1 161 ? -13.494 10.235 11.128 1.00 78.38 161 PHE A CA 1
ATOM 1232 C C . PHE A 1 161 ? -12.907 10.968 12.346 1.00 78.38 161 PHE A C 1
ATOM 1234 O O . PHE A 1 161 ? -12.285 12.016 12.178 1.00 78.38 161 PHE A O 1
ATOM 1241 N N . SER A 1 162 ? -13.050 10.427 13.559 1.00 79.81 162 SER A N 1
ATOM 1242 C CA . SER A 1 162 ? -12.366 10.951 14.747 1.00 79.81 162 SER A CA 1
ATOM 1243 C C . SER A 1 162 ? -10.874 10.601 14.787 1.00 79.81 162 SER A C 1
ATOM 1245 O O . SER A 1 162 ? -10.133 11.256 15.517 1.00 79.81 162 SER A O 1
ATOM 1247 N N . HIS A 1 163 ? -10.422 9.628 13.988 1.00 77.31 163 HIS A N 1
ATOM 1248 C CA . HIS A 1 163 ? -9.029 9.190 13.916 1.00 77.31 163 HIS A CA 1
ATOM 1249 C C . HIS A 1 163 ? -8.388 9.687 12.607 1.00 77.31 163 HIS A C 1
ATOM 1251 O O . HIS A 1 163 ? -8.436 8.993 11.587 1.00 77.31 163 HIS A O 1
ATOM 1257 N N . PRO A 1 164 ? -7.772 10.887 12.594 1.00 79.81 164 PRO A N 1
ATOM 1258 C CA . PRO A 1 164 ? -7.298 11.521 11.360 1.00 79.81 164 PRO A CA 1
ATOM 1259 C C . PRO A 1 164 ? -6.255 10.682 10.608 1.00 79.81 164 PRO A C 1
ATOM 1261 O O . PRO A 1 164 ? -6.222 10.716 9.381 1.00 79.81 164 PRO A O 1
ATOM 1264 N N . PHE A 1 165 ? -5.448 9.882 11.315 1.00 79.44 165 PHE A N 1
ATOM 1265 C CA . PHE A 1 165 ? -4.443 9.007 10.704 1.00 79.44 165 PHE A CA 1
ATOM 1266 C C . PHE A 1 165 ? -5.050 7.849 9.897 1.00 79.44 165 PHE A C 1
ATOM 1268 O O . PHE A 1 165 ? -4.539 7.538 8.824 1.00 79.44 165 PHE A O 1
ATOM 1275 N N . GLN A 1 166 ? -6.167 7.260 10.345 1.00 77.44 166 GLN A N 1
ATOM 1276 C CA . GLN A 1 166 ? -6.852 6.192 9.600 1.00 77.44 166 GLN A CA 1
ATOM 1277 C C . GLN A 1 166 ? -7.507 6.724 8.319 1.00 77.44 166 GLN A C 1
ATOM 1279 O O . GLN A 1 166 ? -7.443 6.091 7.266 1.00 77.44 166 GLN A O 1
ATOM 1284 N N . VAL A 1 167 ? -8.093 7.923 8.384 1.00 84.50 167 VAL A N 1
ATOM 1285 C CA . VAL A 1 167 ? -8.674 8.594 7.211 1.00 84.50 167 VAL A CA 1
ATOM 1286 C C . VAL A 1 167 ? -7.591 8.970 6.202 1.00 84.50 167 VAL A C 1
ATOM 1288 O O . VAL A 1 167 ? -7.786 8.808 4.998 1.00 84.50 167 VAL A O 1
ATOM 1291 N N . PHE A 1 168 ? -6.448 9.459 6.685 1.00 85.56 168 PHE A N 1
ATOM 1292 C CA . PHE A 1 168 ? -5.326 9.837 5.834 1.00 85.56 168 PHE A CA 1
ATOM 1293 C C . PHE A 1 168 ? -4.718 8.628 5.119 1.00 85.56 168 PHE A C 1
ATOM 1295 O O . PHE A 1 168 ? -4.466 8.703 3.918 1.00 85.56 168 PHE A O 1
ATOM 1302 N N . ASP A 1 169 ? -4.565 7.499 5.816 1.00 84.94 169 ASP A N 1
ATOM 1303 C CA . ASP A 1 169 ? -4.116 6.251 5.197 1.00 84.94 169 ASP A CA 1
ATOM 1304 C C . ASP A 1 169 ? -5.067 5.792 4.084 1.00 84.94 169 ASP A C 1
ATOM 1306 O O . ASP A 1 169 ? -4.627 5.549 2.961 1.00 84.94 169 ASP A O 1
ATOM 1310 N N . LEU A 1 170 ? -6.379 5.765 4.349 1.00 85.56 170 LEU A N 1
ATOM 1311 C CA . LEU A 1 170 ? -7.375 5.403 3.338 1.00 85.56 170 LEU A CA 1
ATOM 1312 C C . LEU A 1 170 ? -7.318 6.343 2.126 1.00 85.56 170 LEU A C 1
ATOM 1314 O O . LEU A 1 170 ? -7.342 5.881 0.986 1.00 85.56 170 LEU A O 1
ATOM 1318 N N . ALA A 1 171 ? -7.209 7.653 2.356 1.00 88.25 171 ALA A N 1
ATOM 1319 C CA . ALA A 1 171 ? -7.116 8.638 1.283 1.00 88.25 171 ALA A CA 1
ATOM 1320 C C . ALA A 1 171 ? -5.855 8.437 0.428 1.00 88.25 171 ALA A C 1
ATOM 1322 O O . ALA A 1 171 ? -5.939 8.487 -0.802 1.00 88.25 171 ALA A O 1
ATOM 1323 N N . ILE A 1 172 ? -4.705 8.170 1.052 1.00 86.62 172 ILE A N 1
ATOM 1324 C CA . ILE A 1 172 ? -3.453 7.918 0.331 1.00 86.62 172 ILE A CA 1
ATOM 1325 C C . ILE A 1 172 ? -3.517 6.607 -0.445 1.00 86.62 172 ILE A C 1
ATOM 1327 O O . ILE A 1 172 ? -3.124 6.591 -1.611 1.00 86.62 172 ILE A O 1
ATOM 1331 N N . VAL A 1 173 ? -4.037 5.529 0.146 1.00 85.31 173 VAL A N 1
ATOM 1332 C CA . VAL A 1 173 ? -4.165 4.230 -0.534 1.00 85.31 173 VAL A CA 1
ATOM 1333 C C . VAL A 1 173 ? -5.103 4.337 -1.736 1.00 85.31 173 VAL A C 1
ATOM 1335 O O . VAL A 1 173 ? -4.750 3.887 -2.824 1.00 85.31 173 VAL A O 1
ATOM 1338 N N . VAL A 1 174 ? -6.258 4.993 -1.583 1.00 87.69 174 VAL A N 1
ATOM 1339 C CA . VAL A 1 174 ? -7.206 5.217 -2.689 1.00 87.69 174 VAL A CA 1
ATOM 1340 C C . VAL A 1 174 ? -6.587 6.085 -3.781 1.00 87.69 174 VAL A C 1
ATOM 1342 O O . VAL A 1 174 ? -6.709 5.760 -4.959 1.00 87.69 174 VAL A O 1
ATOM 1345 N N . THR A 1 175 ? -5.896 7.164 -3.409 1.00 87.31 175 THR A N 1
ATOM 1346 C CA . THR A 1 175 ? -5.243 8.054 -4.381 1.00 87.31 175 THR A CA 1
ATOM 1347 C C . THR A 1 175 ? -4.126 7.326 -5.124 1.00 87.31 175 THR A C 1
ATOM 1349 O O . THR A 1 175 ? -4.031 7.438 -6.341 1.00 87.31 175 THR A O 1
ATOM 1352 N N . SER A 1 176 ? -3.319 6.535 -4.416 1.00 83.94 176 SER A N 1
ATOM 1353 C CA . SER A 1 176 ? -2.238 5.741 -5.010 1.00 83.94 176 SER A CA 1
ATOM 1354 C C . SER A 1 176 ? -2.790 4.700 -5.978 1.00 83.94 176 SER A C 1
ATOM 1356 O O . SER A 1 176 ? -2.294 4.595 -7.093 1.00 83.94 176 SER A O 1
ATOM 1358 N N . LEU A 1 177 ? -3.872 4.006 -5.607 1.00 83.31 177 LEU A N 1
ATOM 1359 C CA . LEU A 1 177 ? -4.535 3.042 -6.485 1.00 83.31 177 LEU A CA 1
ATOM 1360 C C . LEU A 1 177 ? -5.154 3.719 -7.716 1.00 83.31 177 LEU A C 1
ATOM 1362 O O . LEU A 1 177 ? -5.040 3.204 -8.824 1.00 83.31 177 LEU A O 1
ATOM 1366 N N . ALA A 1 178 ? -5.790 4.880 -7.545 1.00 85.12 178 ALA A N 1
ATOM 1367 C CA . ALA A 1 178 ? -6.369 5.639 -8.651 1.00 85.12 178 ALA A CA 1
ATOM 1368 C C . ALA A 1 178 ? -5.295 6.125 -9.635 1.00 85.12 178 ALA A C 1
ATOM 1370 O O . ALA A 1 178 ? -5.498 6.063 -10.850 1.00 85.12 178 ALA A O 1
ATOM 1371 N N . LEU A 1 179 ? -4.150 6.577 -9.119 1.00 81.81 179 LEU A N 1
ATOM 1372 C CA . LEU A 1 179 ? -2.996 6.945 -9.934 1.00 81.81 179 LEU A CA 1
ATOM 1373 C C . LEU A 1 179 ? -2.422 5.725 -10.652 1.00 81.81 179 LEU A C 1
ATOM 1375 O O . LEU A 1 179 ? -2.219 5.795 -11.856 1.00 81.81 179 LEU A O 1
ATOM 1379 N N . GLU A 1 180 ? -2.237 4.601 -9.961 1.00 78.38 180 GLU A N 1
ATOM 1380 C CA . GLU A 1 180 ? -1.715 3.365 -10.555 1.00 78.38 180 GLU A CA 1
ATOM 1381 C C . GLU A 1 180 ? -2.621 2.848 -11.679 1.00 78.38 180 GLU A C 1
ATOM 1383 O O . GLU A 1 180 ? -2.135 2.506 -12.755 1.00 78.38 180 GLU A O 1
ATOM 1388 N N . LEU A 1 181 ? -3.944 2.903 -11.503 1.00 78.44 181 LEU A N 1
ATOM 1389 C CA . LEU A 1 181 ? -4.898 2.543 -12.554 1.00 78.44 181 LEU A CA 1
ATOM 1390 C C . LEU A 1 181 ? -4.858 3.522 -13.739 1.00 78.44 181 LEU A C 1
ATOM 1392 O O . LEU A 1 181 ? -4.971 3.105 -14.889 1.00 78.44 181 LEU A O 1
ATOM 1396 N N . SER A 1 182 ? -4.674 4.816 -13.462 1.00 79.00 182 SER A N 1
ATOM 1397 C CA . SER A 1 182 ? -4.571 5.857 -14.495 1.00 79.00 182 SER A CA 1
ATOM 1398 C C . SER A 1 182 ? -3.268 5.755 -15.294 1.00 79.00 182 SER A C 1
ATOM 1400 O O . SER A 1 182 ? -3.278 5.981 -16.498 1.00 79.00 182 SER A O 1
ATOM 1402 N N . ILE A 1 183 ? -2.166 5.379 -14.641 1.00 73.25 183 ILE A N 1
ATOM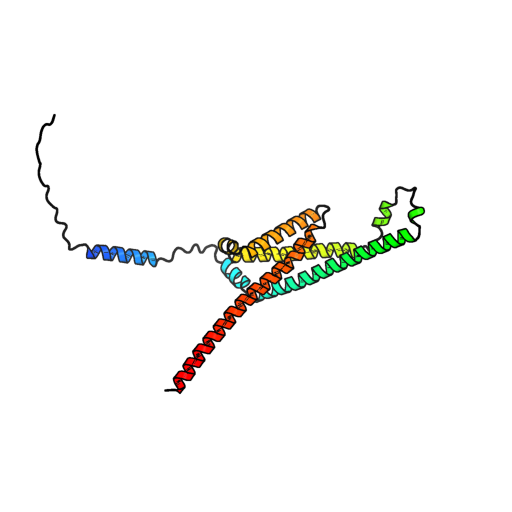 1403 C CA . ILE A 1 183 ? -0.841 5.169 -15.246 1.00 73.25 183 ILE A CA 1
ATOM 1404 C C . ILE A 1 183 ? -0.782 3.831 -15.990 1.00 73.25 183 ILE A C 1
ATOM 1406 O O . ILE A 1 183 ? -0.173 3.710 -17.041 1.00 73.25 183 ILE A O 1
ATOM 1410 N N . THR A 1 184 ? -1.486 2.804 -15.523 1.00 67.44 184 THR A N 1
ATOM 1411 C CA . THR A 1 184 ? -1.620 1.569 -16.317 1.00 67.44 184 THR A CA 1
ATOM 1412 C C . THR A 1 184 ? -2.306 1.847 -17.669 1.00 67.44 184 THR A C 1
ATOM 1414 O O . THR A 1 184 ? -2.151 1.088 -18.622 1.00 67.44 184 THR A O 1
ATOM 1417 N N . LEU A 1 185 ? -3.045 2.959 -17.766 1.00 68.38 185 LEU A N 1
ATOM 1418 C CA . LEU A 1 185 ? -3.684 3.457 -18.983 1.00 68.38 185 LEU A CA 1
ATOM 1419 C C . LEU A 1 185 ? -2.872 4.563 -19.707 1.00 68.38 185 LEU A C 1
ATOM 1421 O O . LEU A 1 185 ? -3.328 5.018 -20.757 1.00 68.38 185 LEU A O 1
ATOM 1425 N N . GLY A 1 186 ? -1.704 4.998 -19.203 1.00 62.84 186 GLY A N 1
ATOM 1426 C CA . GLY A 1 186 ? -0.861 6.025 -19.843 1.00 62.84 186 GLY A CA 1
ATOM 1427 C C . GLY A 1 186 ? 0.516 6.259 -19.191 1.00 62.84 186 GLY A C 1
ATOM 1428 O O 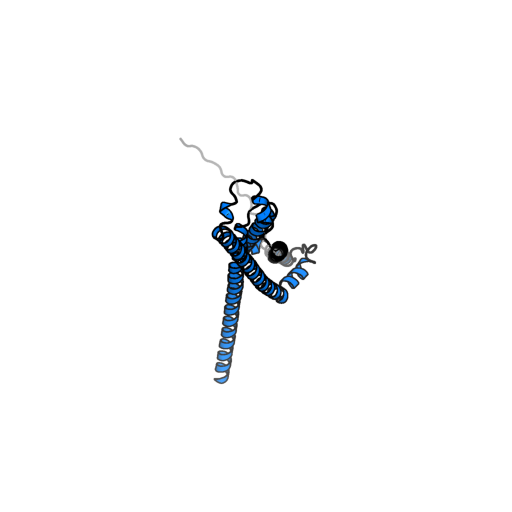. GLY A 1 186 ? 0.731 5.962 -18.027 1.00 62.84 186 GLY A O 1
ATOM 1429 N N . ASP A 1 187 ? 1.472 6.839 -19.914 1.00 60.28 187 ASP A N 1
ATOM 1430 C CA . ASP A 1 187 ? 2.888 6.861 -19.498 1.00 60.28 187 ASP A CA 1
ATOM 1431 C C . ASP A 1 187 ? 3.170 7.750 -18.265 1.00 60.28 187 ASP A C 1
ATOM 1433 O O . ASP A 1 187 ? 3.170 8.982 -18.347 1.00 60.28 187 ASP A O 1
ATOM 1437 N N . GLY A 1 188 ? 3.444 7.152 -17.098 1.00 58.88 188 GLY A N 1
ATOM 1438 C CA . GLY A 1 188 ? 3.705 7.925 -15.875 1.00 58.88 188 GLY A CA 1
ATOM 1439 C C . GLY A 1 188 ? 4.175 7.132 -14.652 1.00 58.88 188 GLY A C 1
ATOM 1440 O O . GLY A 1 188 ? 3.495 7.117 -13.639 1.00 58.88 188 GLY A O 1
ATOM 1441 N N . LEU A 1 189 ? 5.359 6.520 -14.679 1.00 60.28 189 LEU A N 1
ATOM 1442 C CA . LEU A 1 189 ? 5.818 5.578 -13.637 1.00 60.28 189 LEU A CA 1
ATOM 1443 C C . LEU A 1 189 ? 6.266 6.192 -12.285 1.00 60.28 189 LEU A C 1
ATOM 1445 O O . LEU A 1 189 ? 6.472 5.464 -11.325 1.00 60.28 189 LEU A O 1
ATOM 1449 N N . GLY A 1 190 ? 6.419 7.514 -12.144 1.00 63.50 190 GLY A N 1
ATOM 1450 C CA . GLY A 1 190 ? 7.162 8.087 -11.002 1.00 63.50 190 GLY A CA 1
ATOM 1451 C C . GLY A 1 190 ? 6.430 8.174 -9.649 1.00 63.50 190 GLY A C 1
ATOM 1452 O O . GLY A 1 190 ? 7.048 8.017 -8.596 1.00 63.50 190 GLY A O 1
ATOM 1453 N N . ILE A 1 191 ? 5.119 8.445 -9.632 1.00 69.06 191 ILE A N 1
ATOM 1454 C CA . ILE A 1 191 ? 4.395 8.780 -8.380 1.00 69.06 191 ILE A CA 1
ATOM 1455 C C . ILE A 1 191 ? 4.081 7.526 -7.540 1.00 69.06 191 ILE A C 1
ATOM 1457 O O . ILE A 1 191 ? 3.934 7.596 -6.317 1.00 69.06 191 ILE A O 1
ATOM 1461 N N . ILE A 1 192 ? 4.065 6.360 -8.182 1.00 73.56 192 ILE A N 1
ATOM 1462 C CA . ILE A 1 192 ? 3.759 5.059 -7.581 1.00 73.56 192 ILE A CA 1
ATOM 1463 C C . ILE A 1 192 ? 4.721 4.686 -6.442 1.00 73.56 192 ILE A C 1
ATOM 1465 O O . ILE A 1 192 ? 4.309 4.137 -5.421 1.00 73.56 192 ILE A O 1
ATOM 1469 N N . VAL A 1 193 ? 6.000 5.057 -6.568 1.00 74.75 193 VAL A N 1
ATOM 1470 C CA . VAL A 1 193 ? 7.052 4.723 -5.600 1.00 74.75 193 VAL A CA 1
ATOM 1471 C C . VAL A 1 193 ? 6.781 5.400 -4.256 1.00 74.75 193 VAL A C 1
ATOM 1473 O O . VAL A 1 193 ? 6.992 4.800 -3.204 1.00 74.75 193 VAL A O 1
ATOM 1476 N N . ILE A 1 194 ? 6.236 6.621 -4.276 1.00 76.50 194 ILE A N 1
ATOM 1477 C CA . ILE A 1 194 ? 5.877 7.369 -3.064 1.00 76.50 194 ILE A CA 1
ATOM 1478 C C . ILE A 1 194 ? 4.659 6.733 -2.383 1.00 76.50 194 ILE A C 1
ATOM 1480 O O . ILE A 1 194 ? 4.668 6.556 -1.164 1.00 76.50 194 ILE A O 1
ATOM 1484 N N . GLY A 1 195 ? 3.645 6.325 -3.156 1.00 75.50 195 GLY A N 1
ATOM 1485 C CA . GLY A 1 195 ? 2.489 5.586 -2.633 1.00 75.50 195 GLY A CA 1
ATOM 1486 C C . GLY A 1 195 ? 2.890 4.257 -1.985 1.00 75.50 195 GLY A C 1
ATOM 1487 O O . GLY A 1 195 ? 2.376 3.890 -0.930 1.00 75.50 195 GLY A O 1
ATOM 1488 N N . ARG A 1 196 ? 3.887 3.571 -2.552 1.00 76.69 196 ARG A N 1
ATOM 1489 C CA . ARG A 1 196 ? 4.465 2.348 -1.974 1.00 76.69 196 ARG A CA 1
ATOM 1490 C C . ARG A 1 196 ? 5.284 2.634 -0.712 1.00 76.69 196 ARG A C 1
ATOM 1492 O O . ARG A 1 196 ? 5.157 1.909 0.273 1.00 76.69 196 ARG A O 1
ATOM 1499 N N . ALA A 1 197 ? 6.057 3.720 -0.692 1.00 82.50 197 ALA A N 1
ATOM 1500 C CA . ALA A 1 197 ? 6.830 4.142 0.478 1.00 82.50 197 ALA A CA 1
ATOM 1501 C C . ALA A 1 197 ? 5.948 4.566 1.669 1.00 82.50 197 ALA A C 1
ATOM 1503 O O . ALA A 1 197 ? 6.365 4.456 2.822 1.00 82.50 197 ALA A O 1
ATOM 1504 N N . TRP A 1 198 ? 4.705 4.991 1.426 1.00 84.44 198 TRP A N 1
ATOM 1505 C CA . TRP A 1 198 ? 3.755 5.319 2.493 1.00 84.44 198 TRP A CA 1
ATOM 1506 C C . TRP A 1 198 ? 3.509 4.153 3.467 1.00 84.44 198 TRP A C 1
ATOM 1508 O O . TRP A 1 198 ? 3.305 4.363 4.665 1.00 84.44 198 TRP A O 1
ATOM 1518 N N . ARG A 1 199 ? 3.616 2.906 2.993 1.00 82.44 199 ARG A N 1
ATOM 1519 C CA . ARG A 1 199 ? 3.416 1.698 3.810 1.00 82.44 199 ARG A CA 1
ATOM 1520 C C . ARG A 1 199 ? 4.361 1.614 5.012 1.00 82.44 199 ARG A C 1
ATOM 1522 O O . ARG A 1 199 ? 3.964 1.097 6.053 1.00 82.44 199 ARG A O 1
ATOM 1529 N N . PHE A 1 200 ? 5.564 2.188 4.924 1.00 85.88 200 PHE A N 1
ATOM 1530 C CA . PHE A 1 200 ? 6.490 2.270 6.062 1.00 85.88 200 PHE A CA 1
ATOM 1531 C C . PHE A 1 200 ? 5.935 3.134 7.198 1.00 85.88 200 PHE A C 1
ATOM 1533 O O . PHE A 1 200 ? 6.058 2.775 8.369 1.00 85.88 200 PHE A O 1
ATOM 1540 N N . ILE A 1 201 ? 5.286 4.250 6.856 1.00 86.38 201 ILE A N 1
ATOM 1541 C CA . ILE A 1 201 ? 4.630 5.126 7.833 1.00 86.38 201 ILE A CA 1
ATOM 1542 C C . ILE A 1 201 ? 3.443 4.396 8.461 1.00 86.38 201 ILE A C 1
ATOM 1544 O O . ILE A 1 201 ? 3.263 4.458 9.677 1.00 86.38 201 ILE A O 1
ATOM 1548 N N . ARG A 1 202 ? 2.681 3.643 7.657 1.00 83.00 202 ARG A N 1
ATOM 1549 C CA . ARG A 1 202 ? 1.567 2.826 8.150 1.00 83.00 202 ARG A CA 1
ATOM 1550 C C . ARG A 1 202 ? 2.019 1.770 9.164 1.00 83.00 202 ARG A C 1
ATOM 1552 O O . ARG A 1 202 ? 1.404 1.684 10.224 1.00 83.00 202 ARG A O 1
ATOM 1559 N N . ILE A 1 203 ? 3.102 1.028 8.904 1.00 84.00 203 ILE A N 1
ATOM 1560 C CA . ILE A 1 203 ? 3.657 0.089 9.902 1.00 84.00 203 ILE A CA 1
ATOM 1561 C C . ILE A 1 203 ? 4.117 0.830 11.144 1.00 84.00 203 ILE A C 1
ATOM 1563 O O . ILE A 1 203 ? 3.821 0.395 12.251 1.00 84.00 203 ILE A O 1
ATOM 1567 N N . GLY A 1 204 ? 4.843 1.937 10.967 1.00 85.75 204 GLY A N 1
ATOM 1568 C CA . GLY A 1 204 ? 5.336 2.725 12.092 1.00 85.75 204 GLY A CA 1
ATOM 1569 C C . GLY A 1 204 ? 4.196 3.143 13.018 1.00 85.75 204 GLY A C 1
ATOM 1570 O O . GLY A 1 204 ? 4.303 2.985 14.230 1.00 85.75 204 GLY A O 1
ATOM 1571 N N . HIS A 1 205 ? 3.077 3.588 12.445 1.00 83.75 205 HIS A N 1
ATOM 1572 C CA . HIS A 1 205 ? 1.875 3.918 13.202 1.00 83.75 205 HIS A CA 1
ATOM 1573 C C . HIS A 1 205 ? 1.216 2.681 13.835 1.00 83.75 205 HIS A C 1
ATOM 1575 O O . HIS A 1 205 ? 0.832 2.737 15.000 1.00 83.75 205 HIS A O 1
ATOM 1581 N N . GLY A 1 206 ? 1.097 1.566 13.105 1.00 77.38 206 GLY A N 1
ATOM 1582 C CA . GLY A 1 206 ? 0.526 0.318 13.627 1.00 77.38 206 GLY A CA 1
ATOM 1583 C C . GLY A 1 206 ? 1.282 -0.210 14.849 1.00 77.38 206 GLY A C 1
ATOM 1584 O O . GLY A 1 206 ? 0.680 -0.456 15.892 1.00 77.38 206 GLY A O 1
ATOM 1585 N N . VAL A 1 207 ? 2.612 -0.272 14.755 1.00 81.56 207 VAL A N 1
ATOM 1586 C CA . VAL A 1 207 ? 3.489 -0.710 15.851 1.00 81.56 207 VAL A CA 1
ATOM 1587 C C . VAL A 1 207 ? 3.436 0.267 17.026 1.00 81.56 207 VAL A C 1
ATOM 1589 O O . VAL A 1 207 ? 3.375 -0.173 18.171 1.00 81.56 207 VAL A O 1
ATOM 1592 N N . PHE A 1 208 ? 3.423 1.579 16.764 1.00 82.06 208 PHE A N 1
ATOM 1593 C CA . PHE A 1 208 ? 3.377 2.592 17.822 1.00 82.06 208 PHE A CA 1
ATOM 1594 C C . PHE A 1 208 ? 2.086 2.501 18.650 1.00 82.06 208 PHE A C 1
ATOM 1596 O O . PHE A 1 208 ? 2.140 2.458 19.881 1.00 82.06 208 PHE A O 1
ATOM 1603 N N . VAL A 1 209 ? 0.936 2.384 17.982 1.00 78.62 209 VAL A N 1
ATOM 1604 C CA . VAL A 1 209 ? -0.367 2.237 18.651 1.00 78.62 209 VAL A CA 1
ATOM 1605 C C . VAL A 1 209 ? -0.432 0.944 19.470 1.00 78.62 209 VAL A C 1
ATOM 1607 O O . VAL A 1 209 ? -0.952 0.944 20.587 1.00 78.62 209 VAL A O 1
ATOM 1610 N N . GLU A 1 210 ? 0.127 -0.158 18.965 1.00 75.19 210 GLU A N 1
ATOM 1611 C CA . GLU A 1 210 ? 0.156 -1.414 19.719 1.00 75.19 210 GLU A CA 1
ATOM 1612 C C . GLU A 1 210 ? 1.070 -1.329 20.954 1.00 75.19 210 GLU A C 1
ATOM 1614 O O . GLU A 1 210 ? 0.723 -1.856 22.017 1.00 75.19 210 GLU A O 1
ATOM 1619 N N . THR A 1 211 ? 2.196 -0.611 20.860 1.00 75.00 211 THR A N 1
ATOM 1620 C CA . THR A 1 211 ? 3.087 -0.390 22.008 1.00 75.00 211 THR A CA 1
ATOM 1621 C C . THR A 1 211 ? 2.459 0.471 23.103 1.00 75.00 211 THR A C 1
ATOM 1623 O O . THR A 1 211 ? 2.598 0.112 24.273 1.00 75.00 211 THR A O 1
ATOM 1626 N N . GLU A 1 212 ? 1.710 1.529 22.768 1.00 73.44 212 GLU A N 1
ATOM 1627 C CA . GLU A 1 212 ? 1.018 2.355 23.775 1.00 73.44 212 GLU A CA 1
ATOM 1628 C C . GLU A 1 212 ? -0.025 1.532 24.552 1.00 73.44 212 GLU A C 1
ATOM 1630 O O . GLU A 1 212 ? -0.059 1.550 25.786 1.00 73.44 212 GLU A O 1
ATOM 1635 N N . HIS A 1 213 ? -0.810 0.706 23.854 1.00 68.50 213 HIS A N 1
ATOM 1636 C CA . HIS A 1 213 ? -1.776 -0.191 24.497 1.00 68.50 213 HIS A CA 1
ATOM 1637 C C . HIS A 1 213 ? -1.129 -1.346 25.276 1.00 68.50 213 HIS A C 1
ATOM 1639 O O . HIS A 1 213 ? -1.764 -1.945 26.154 1.00 68.50 213 HIS A O 1
ATOM 1645 N N . PHE A 1 214 ? 0.111 -1.722 24.960 1.00 69.25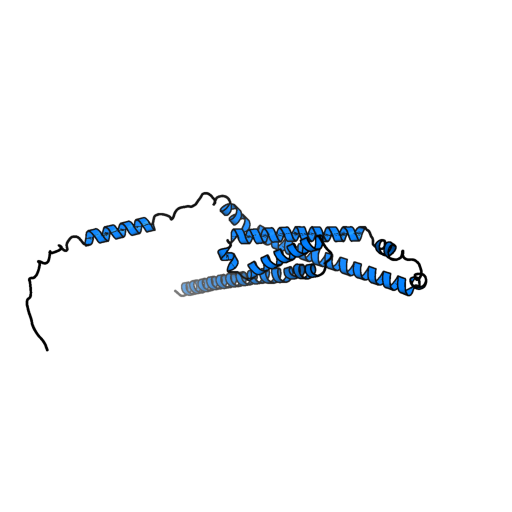 214 PHE A N 1
ATOM 1646 C CA . PHE A 1 214 ? 0.851 -2.709 25.744 1.00 69.25 214 PHE A CA 1
ATOM 1647 C C . PHE A 1 214 ? 1.389 -2.100 27.043 1.00 69.25 214 PHE A C 1
ATOM 1649 O O . PHE A 1 214 ? 1.267 -2.724 28.101 1.00 69.25 214 PHE A O 1
ATOM 1656 N N . GLU A 1 215 ? 1.927 -0.880 26.996 1.00 70.56 215 GLU A N 1
ATOM 1657 C CA . GLU A 1 215 ? 2.423 -0.185 28.187 1.00 70.56 215 GLU A CA 1
ATOM 1658 C C . GLU A 1 215 ? 1.309 0.094 29.198 1.00 70.56 215 GLU A C 1
ATOM 1660 O O . GLU A 1 215 ? 1.497 -0.188 30.385 1.00 70.56 215 GLU A O 1
ATOM 1665 N N . GLU A 1 216 ? 0.134 0.537 28.743 1.00 70.31 216 GLU A N 1
ATOM 1666 C CA . GLU A 1 216 ? -1.026 0.776 29.613 1.00 70.31 216 GLU A CA 1
ATOM 1667 C C . GLU A 1 216 ? -1.462 -0.511 30.340 1.00 70.31 216 GLU A C 1
ATOM 1669 O O . GLU A 1 216 ? -1.588 -0.533 31.568 1.00 70.31 216 GLU A O 1
ATOM 1674 N N . ARG A 1 217 ? -1.557 -1.636 29.614 1.00 67.81 217 ARG A N 1
ATOM 1675 C CA . ARG A 1 217 ? -1.902 -2.947 30.199 1.00 67.81 217 ARG A CA 1
ATOM 1676 C C . ARG A 1 217 ? -0.853 -3.455 31.189 1.00 67.81 217 ARG A C 1
ATOM 1678 O O . ARG A 1 217 ? -1.200 -4.082 32.193 1.00 67.81 217 ARG A O 1
ATOM 1685 N N . VAL A 1 218 ? 0.432 -3.205 30.937 1.00 72.81 218 VAL A N 1
ATOM 1686 C CA . VAL A 1 218 ? 1.513 -3.584 31.862 1.00 72.81 218 VAL A CA 1
ATOM 1687 C C . VAL A 1 218 ? 1.503 -2.709 33.117 1.00 72.81 218 VAL A C 1
ATOM 1689 O O . VAL A 1 218 ? 1.790 -3.217 34.207 1.00 72.81 218 VAL A O 1
ATOM 1692 N N . HIS A 1 219 ? 1.176 -1.422 32.990 1.00 71.00 219 HIS A N 1
ATOM 1693 C CA . HIS A 1 219 ? 1.126 -0.498 34.120 1.00 71.00 219 HIS A CA 1
ATOM 1694 C C . HIS A 1 219 ? -0.036 -0.823 35.067 1.00 71.00 219 HIS A C 1
ATOM 1696 O O . HIS A 1 219 ? 0.188 -0.923 36.277 1.00 71.00 219 HIS A O 1
ATOM 1702 N N . ASP A 1 220 ? -1.222 -1.116 34.527 1.00 75.00 220 ASP A N 1
ATOM 1703 C CA . ASP A 1 220 ? -2.369 -1.577 35.322 1.00 75.00 220 ASP A CA 1
ATOM 1704 C C . ASP A 1 220 ? -2.077 -2.915 36.010 1.00 75.00 220 ASP A C 1
ATOM 1706 O O . ASP A 1 220 ? -2.293 -3.072 37.212 1.00 75.00 220 ASP A O 1
ATOM 1710 N N . SER A 1 221 ? -1.469 -3.869 35.294 1.00 71.31 221 SER A N 1
ATOM 1711 C CA . SER A 1 221 ? -1.135 -5.179 35.869 1.00 71.31 221 SER A CA 1
ATOM 1712 C C . SER A 1 221 ? -0.074 -5.097 36.981 1.00 71.31 221 SER A C 1
ATOM 1714 O O . SER A 1 221 ? -0.049 -5.933 37.889 1.00 71.31 221 SER A O 1
ATOM 1716 N N . LYS A 1 222 ? 0.814 -4.092 36.947 1.00 75.62 222 LYS A N 1
ATOM 1717 C CA . LYS A 1 222 ? 1.756 -3.806 38.044 1.00 75.62 222 LYS A CA 1
ATOM 1718 C C . LYS A 1 222 ? 1.078 -3.096 39.215 1.00 75.62 222 LYS A C 1
ATOM 1720 O O . LYS A 1 222 ? 1.398 -3.429 40.357 1.00 75.62 222 LYS A O 1
ATOM 1725 N N . GLY A 1 223 ? 0.160 -2.166 38.948 1.00 75.56 223 GLY A N 1
ATOM 1726 C CA . GLY A 1 223 ? -0.622 -1.478 39.978 1.00 75.56 223 GLY A CA 1
ATOM 1727 C C . GLY A 1 223 ? -1.438 -2.454 40.824 1.00 75.56 223 GLY A C 1
ATOM 1728 O O . GLY A 1 223 ? -1.367 -2.421 42.053 1.00 75.56 223 GLY A O 1
ATOM 1729 N N . ASP A 1 224 ? -2.103 -3.403 40.167 1.00 77.62 224 ASP A N 1
ATOM 1730 C CA . ASP A 1 224 ? -2.966 -4.386 40.829 1.00 77.62 224 ASP A CA 1
ATOM 1731 C C . ASP A 1 224 ? -2.161 -5.385 41.685 1.00 77.62 224 ASP A C 1
ATOM 1733 O O . ASP A 1 224 ? -2.518 -5.700 42.823 1.00 77.62 224 ASP A O 1
ATOM 1737 N N . LYS A 1 225 ? -0.990 -5.818 41.193 1.00 82.00 225 LYS A N 1
ATOM 1738 C CA . LYS A 1 225 ? -0.053 -6.656 41.966 1.00 82.00 225 LYS A CA 1
ATOM 1739 C C . LYS A 1 225 ? 0.549 -5.913 43.161 1.00 82.00 225 LYS A C 1
ATOM 1741 O O . LYS A 1 225 ? 0.758 -6.527 44.206 1.00 82.00 225 LYS A O 1
ATOM 1746 N N . GLY A 1 226 ? 0.824 -4.615 43.018 1.00 79.56 226 GLY A N 1
ATOM 1747 C CA . GLY A 1 226 ? 1.306 -3.764 44.108 1.00 79.56 226 GLY A CA 1
ATOM 1748 C C . GLY A 1 226 ? 0.279 -3.632 45.233 1.00 79.56 226 GLY A C 1
ATOM 1749 O O . GLY A 1 226 ? 0.613 -3.862 46.394 1.00 79.56 226 GLY A O 1
ATOM 1750 N N . ALA A 1 227 ? -0.983 -3.368 44.884 1.00 80.69 227 ALA A N 1
ATOM 1751 C CA . ALA A 1 227 ? -2.080 -3.288 45.849 1.00 80.69 227 ALA A CA 1
ATOM 1752 C C . ALA A 1 227 ? -2.318 -4.624 46.579 1.00 80.69 227 ALA A C 1
ATOM 1754 O O . ALA A 1 227 ? -2.553 -4.642 47.790 1.00 80.69 227 ALA A O 1
ATOM 1755 N N . GLN A 1 228 ? -2.197 -5.755 45.874 1.00 79.12 228 GLN A N 1
ATOM 1756 C CA . GLN A 1 228 ? -2.341 -7.079 46.487 1.00 79.12 228 GLN A CA 1
ATOM 1757 C C . GLN A 1 228 ? -1.226 -7.398 47.501 1.00 79.12 228 GLN A C 1
ATOM 1759 O O . GLN A 1 228 ? -1.503 -7.977 48.553 1.00 79.12 228 GLN A O 1
ATOM 1764 N N . LEU A 1 229 ? 0.017 -6.990 47.217 1.00 82.38 229 LEU A N 1
ATOM 1765 C CA . LEU A 1 229 ? 1.169 -7.179 48.111 1.00 82.38 229 LEU A CA 1
ATOM 1766 C C . LEU A 1 229 ? 1.081 -6.325 49.383 1.00 82.38 229 LEU A C 1
ATOM 1768 O O . LEU A 1 229 ? 1.491 -6.773 50.459 1.00 82.38 229 LEU A O 1
ATOM 1772 N N . GLU A 1 230 ? 0.533 -5.111 49.295 1.00 79.00 230 GLU A N 1
ATOM 1773 C CA . GLU A 1 230 ? 0.276 -4.299 50.490 1.00 79.00 230 GLU A CA 1
ATOM 1774 C C . GLU A 1 230 ? -0.804 -4.931 51.377 1.00 79.00 230 GLU A C 1
ATOM 1776 O O . GLU A 1 230 ? -0.634 -5.000 52.598 1.00 79.00 230 GLU A O 1
ATOM 1781 N N . LEU A 1 231 ? -1.864 -5.488 50.779 1.00 81.75 231 LEU A N 1
ATOM 1782 C CA . LEU A 1 231 ? -2.940 -6.149 51.522 1.00 81.75 231 LEU A CA 1
ATOM 1783 C C . LEU A 1 231 ? -2.462 -7.424 52.244 1.00 81.75 231 LEU A C 1
ATOM 1785 O O . LEU A 1 231 ? -2.829 -7.661 53.401 1.00 81.75 231 LEU A O 1
ATOM 1789 N N . SER A 1 232 ? -1.612 -8.231 51.594 1.00 78.69 232 SER A N 1
ATOM 1790 C CA . SER A 1 232 ? -1.018 -9.420 52.223 1.00 78.69 232 SER A CA 1
ATOM 1791 C C . SER A 1 232 ? -0.061 -9.039 53.355 1.00 78.69 232 SER A C 1
ATOM 1793 O O . SER A 1 232 ? -0.111 -9.628 54.431 1.00 78.69 232 SER A O 1
ATOM 1795 N N . THR A 1 233 ? 0.743 -7.989 53.163 1.00 85.00 233 THR A N 1
ATOM 1796 C CA . THR A 1 233 ? 1.688 -7.506 54.186 1.00 85.00 233 THR A CA 1
ATOM 1797 C C . THR A 1 233 ? 0.976 -6.922 55.410 1.00 85.00 233 THR A C 1
ATOM 1799 O O . THR A 1 233 ? 1.492 -7.008 56.524 1.00 85.00 233 THR A O 1
ATOM 1802 N N . GLN A 1 234 ? -0.201 -6.315 55.230 1.00 83.56 234 GLN A N 1
ATOM 1803 C CA . GLN A 1 234 ? -0.997 -5.779 56.335 1.00 83.56 234 GLN A CA 1
ATOM 1804 C C . GLN A 1 234 ? -1.749 -6.872 57.106 1.00 83.56 234 GLN A C 1
ATOM 1806 O O . GLN A 1 234 ? -1.924 -6.741 58.316 1.00 83.56 234 GLN A O 1
ATOM 1811 N N . THR A 1 235 ? -2.137 -7.959 56.435 1.00 82.62 235 THR A N 1
ATOM 1812 C CA . THR A 1 235 ? -2.782 -9.120 57.071 1.00 82.62 235 THR A CA 1
ATOM 1813 C C . THR A 1 235 ? -1.817 -9.876 57.991 1.00 82.62 235 THR A C 1
ATOM 1815 O O . THR A 1 235 ? -2.225 -10.291 59.067 1.00 82.62 235 THR A O 1
ATOM 1818 N N . ASP A 1 236 ? -0.530 -9.968 57.638 1.00 78.44 236 ASP A N 1
ATOM 1819 C CA . ASP A 1 236 ? 0.495 -10.626 58.471 1.00 78.44 236 ASP A CA 1
ATOM 1820 C C . ASP A 1 236 ? 0.929 -9.812 59.710 1.00 78.44 236 ASP A C 1
ATOM 1822 O O . ASP A 1 236 ? 1.663 -10.317 60.561 1.00 78.44 236 ASP A O 1
ATOM 1826 N N . ARG A 1 237 ? 0.519 -8.540 59.830 1.00 76.19 237 ARG A N 1
ATOM 1827 C CA . ARG A 1 237 ? 0.858 -7.680 60.985 1.00 76.19 237 ARG A CA 1
ATOM 1828 C C . ARG A 1 237 ? -0.197 -7.666 62.097 1.00 76.19 237 ARG A C 1
ATOM 1830 O O . ARG A 1 237 ? 0.037 -6.993 63.103 1.00 76.19 237 ARG A O 1
ATOM 1837 N N . ILE A 1 238 ? -1.332 -8.340 61.914 1.00 65.25 238 ILE A N 1
ATOM 1838 C CA . ILE A 1 238 ? -2.438 -8.426 62.886 1.00 65.25 238 ILE A CA 1
ATOM 1839 C C . ILE A 1 238 ? -2.406 -9.797 63.557 1.00 65.25 238 ILE A C 1
ATOM 1841 O O . ILE A 1 238 ? -2.547 -9.829 64.800 1.00 65.25 238 ILE A O 1
#

pLDDT: mean 71.39, std 12.76, range [44.09, 89.44]

Foldseek 3Di:
DDDDDDDDDDDDDDDDPDPPPPVVVVVVVVVVVVVVVPPDDDPPPPPCPVLVVLLVVLPPPVVVVVLVVLLVVLLVLVVVLVVLVVVVVVVLVVVVVVCVVVCVVVVVDDDPCVVVVSVVPDDPVSVVVNVVSLVVNLVSLVVVLVSLVSVCVNCDVVNQVVDVVSVVLNVLSVVLSVVSVVCVVHPDPPCNVVSSVVSVVVVVVVVVVVVVVVVVVVVVVVVVVVVVVVVVVVVVVD